Protein AF-F0BJN8-F1 (afdb_monomer)

Secondary structure (DSSP, 8-state):
----HHHHHHHHHHS--SEEEEEEEEETTEEEEEEEEESHHHHHHHHHHHHHHHHHHHHHHHTTS--SSPPPPPTTPPPPBHHHHHHHHHHHHHHTT--HHHHHHHHHHHHHHHHHH-S-BGGG--HHHHHHHHHHHHHPPTTTTT-TTTTT--HHHHHHHHHHTTPPPPPHHHHHHHHHHHHHHHHHHHHTTSSSS-GGGGSPPPSS-TTS-GGGS--PPPHHHHHHHT-HHHHHHH--SHHHHHHHHHHHHH-----

Structure (mmCIF, N/CA/C/O backbone):
data_AF-F0BJN8-F1
#
_entry.id   AF-F0BJN8-F1
#
loop_
_atom_site.group_PDB
_atom_site.id
_atom_site.type_symbol
_atom_site.label_atom_id
_atom_site.label_alt_id
_atom_site.label_comp_id
_atom_site.label_asym_id
_atom_site.label_entity_id
_atom_site.label_seq_id
_atom_site.pdbx_PDB_ins_code
_atom_site.Cartn_x
_atom_site.Cartn_y
_atom_site.Cartn_z
_atom_site.occupancy
_atom_site.B_iso_or_equiv
_atom_site.auth_seq_id
_atom_site.auth_comp_id
_atom_site.auth_asym_id
_atom_site.auth_atom_id
_atom_site.pdbx_PDB_model_num
ATOM 1 N N . MET A 1 1 ? -21.946 8.455 45.597 1.00 26.70 1 MET A N 1
ATOM 2 C CA . MET A 1 1 ? -22.207 7.259 44.768 1.00 26.70 1 MET A CA 1
ATOM 3 C C . MET A 1 1 ? -21.653 7.536 43.381 1.00 26.70 1 MET A C 1
ATOM 5 O O . MET A 1 1 ? -22.325 8.162 42.576 1.00 26.70 1 MET A O 1
ATOM 9 N N . THR A 1 2 ? -20.389 7.201 43.140 1.00 30.16 2 THR A N 1
ATOM 10 C CA . THR A 1 2 ? -19.736 7.398 41.841 1.00 30.16 2 THR A CA 1
ATOM 11 C C . THR A 1 2 ? -20.054 6.191 40.967 1.00 30.16 2 THR A C 1
ATOM 13 O O . THR A 1 2 ? -19.531 5.101 41.184 1.00 30.16 2 THR A O 1
ATOM 16 N N . ALA A 1 3 ? -20.981 6.362 40.024 1.00 32.19 3 ALA A N 1
ATOM 17 C CA . ALA A 1 3 ? -21.217 5.365 38.990 1.00 32.19 3 ALA A CA 1
ATOM 18 C C . ALA A 1 3 ? -19.899 5.116 38.240 1.00 32.19 3 ALA A C 1
ATOM 20 O O . ALA A 1 3 ? -19.174 6.059 37.920 1.00 32.19 3 ALA A O 1
ATOM 21 N N . LEU A 1 4 ? -19.572 3.847 37.992 1.00 46.47 4 LEU A N 1
ATOM 22 C CA . LEU A 1 4 ? -18.425 3.478 37.167 1.00 46.47 4 LEU A CA 1
ATOM 23 C C . LEU A 1 4 ? -18.544 4.209 35.813 1.00 46.47 4 LEU A C 1
ATOM 25 O O . LEU A 1 4 ? -19.608 4.130 35.195 1.00 46.47 4 LEU A O 1
ATOM 29 N N . PRO A 1 5 ? -17.494 4.902 35.327 1.00 59.56 5 PRO A N 1
ATOM 30 C CA . PRO A 1 5 ? -17.569 5.721 34.111 1.00 59.56 5 PRO A CA 1
ATOM 31 C C . PRO A 1 5 ? -17.988 4.925 32.864 1.00 59.56 5 PRO A C 1
ATOM 33 O O . PRO A 1 5 ? -18.502 5.503 31.911 1.00 59.56 5 PRO A O 1
ATOM 36 N N . SER A 1 6 ? -17.837 3.594 32.883 1.00 65.38 6 SER A N 1
ATOM 37 C CA . SER A 1 6 ? -18.318 2.699 31.829 1.00 65.38 6 SER A CA 1
ATOM 38 C C . SER A 1 6 ? -19.846 2.600 31.749 1.00 65.38 6 SER 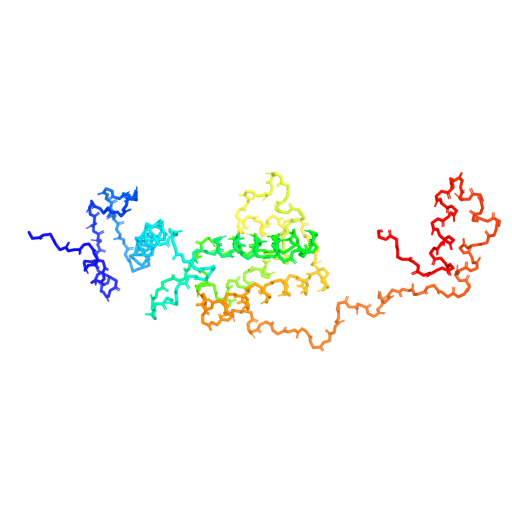A C 1
ATOM 40 O O . SER A 1 6 ? -20.372 2.502 30.645 1.00 65.38 6 SER A O 1
ATOM 42 N N . ALA A 1 7 ? -20.567 2.653 32.874 1.00 72.62 7 ALA A N 1
ATOM 43 C CA . ALA A 1 7 ? -22.027 2.544 32.892 1.00 72.62 7 ALA A CA 1
ATOM 44 C C . ALA A 1 7 ? -22.678 3.802 32.299 1.00 72.62 7 ALA A C 1
ATOM 46 O O . ALA A 1 7 ? -23.441 3.707 31.345 1.00 72.62 7 ALA A O 1
ATOM 47 N N . ALA A 1 8 ? -22.261 4.983 32.766 1.00 76.62 8 ALA A N 1
ATOM 48 C CA . ALA A 1 8 ? -22.764 6.261 32.260 1.00 76.62 8 ALA A CA 1
ATOM 49 C C . ALA A 1 8 ? -22.472 6.466 30.760 1.00 76.62 8 ALA A C 1
ATOM 51 O O . ALA A 1 8 ? -23.287 7.035 30.034 1.00 76.62 8 ALA A O 1
ATOM 52 N N . LEU A 1 9 ? -21.320 5.982 30.282 1.00 81.50 9 LEU A N 1
ATOM 53 C CA . LEU A 1 9 ? -20.965 6.033 28.865 1.00 81.50 9 LEU A CA 1
ATOM 54 C C . LEU A 1 9 ? -21.813 5.066 28.023 1.00 81.50 9 LEU A C 1
ATOM 56 O O . LEU A 1 9 ? -22.300 5.461 26.966 1.00 81.50 9 LEU A O 1
ATOM 60 N N . ASN A 1 10 ? -22.035 3.834 28.493 1.00 82.19 10 ASN A N 1
ATOM 61 C CA . ASN A 1 10 ? -22.887 2.855 27.810 1.00 82.19 10 ASN A CA 1
ATOM 62 C C . ASN A 1 10 ? -24.345 3.327 27.719 1.00 82.19 10 ASN A C 1
ATOM 64 O O . ASN A 1 10 ? -24.954 3.227 26.652 1.00 82.19 10 ASN A O 1
ATOM 68 N N . ASP A 1 11 ? -24.874 3.897 28.802 1.00 83.12 11 ASP A N 1
ATOM 69 C CA . ASP A 1 11 ? -26.237 4.432 28.853 1.00 83.12 11 ASP A CA 1
ATOM 70 C C . ASP A 1 11 ? -26.413 5.590 27.859 1.00 83.12 11 ASP A C 1
ATOM 72 O O . ASP A 1 11 ? -27.394 5.640 27.113 1.00 83.12 11 ASP A O 1
ATOM 76 N N . TYR A 1 12 ? -25.417 6.477 27.761 1.00 86.56 12 TYR A N 1
ATOM 77 C CA . TYR A 1 12 ? -25.426 7.575 26.794 1.00 86.56 12 TYR A CA 1
ATOM 78 C C . TYR A 1 12 ? -25.277 7.097 25.340 1.00 86.56 12 TYR A C 1
ATOM 80 O O . TYR A 1 12 ? -25.847 7.694 24.429 1.00 86.56 12 TYR A O 1
ATOM 88 N N . ILE A 1 13 ? -24.546 6.008 25.085 1.00 82.62 13 ILE A N 1
ATOM 89 C CA . ILE A 1 13 ? -24.456 5.407 23.743 1.00 82.62 13 ILE A CA 1
ATOM 90 C C . ILE A 1 13 ? -25.792 4.781 23.326 1.00 82.62 13 ILE A C 1
ATOM 92 O O . ILE A 1 13 ? -26.158 4.857 22.146 1.00 82.62 13 ILE A O 1
ATOM 96 N N . ALA A 1 14 ? -26.509 4.168 24.272 1.00 84.06 14 ALA A N 1
ATOM 97 C CA . ALA A 1 14 ? -27.822 3.576 24.041 1.00 84.06 14 ALA A CA 1
ATOM 98 C C . ALA A 1 14 ? -28.903 4.645 23.815 1.00 84.06 14 ALA A C 1
ATOM 100 O O . ALA A 1 14 ? -29.758 4.470 22.948 1.00 84.06 14 ALA A O 1
ATOM 101 N N . SER A 1 15 ? -28.846 5.756 24.555 1.00 84.69 15 SER A N 1
ATOM 102 C CA . SER A 1 15 ? -29.801 6.869 24.466 1.00 84.69 15 SER A CA 1
ATOM 103 C C . SER A 1 15 ? -29.079 8.229 24.483 1.00 84.69 15 SER A C 1
ATOM 105 O O . SER A 1 15 ? -29.005 8.877 25.529 1.00 84.69 15 SER A O 1
ATOM 107 N N . PRO A 1 16 ? -28.539 8.691 23.338 1.00 82.69 16 PRO A N 1
ATOM 108 C CA . PRO A 1 16 ? -27.713 9.896 23.267 1.00 82.69 16 PRO A CA 1
ATOM 109 C C . PRO A 1 16 ? -28.574 11.159 23.366 1.00 82.69 16 PRO A C 1
ATOM 111 O O . PRO A 1 16 ? -29.046 11.691 22.360 1.00 82.69 16 PRO A O 1
ATOM 114 N N . PHE A 1 17 ? -28.764 11.661 24.583 1.00 79.56 17 PHE A N 1
ATOM 115 C CA . PHE A 1 17 ? -29.510 12.890 24.839 1.00 79.56 17 PHE A CA 1
ATOM 116 C C . PHE A 1 17 ? -28.692 13.880 25.674 1.00 79.56 17 PHE A C 1
ATOM 118 O O . PHE A 1 17 ? -28.159 13.536 26.726 1.00 79.56 17 PHE A O 1
ATOM 125 N N . GLY A 1 18 ? -28.601 15.131 25.213 1.00 85.38 18 GLY A N 1
ATOM 126 C CA . GLY A 1 18 ? -27.859 16.191 25.903 1.00 85.38 18 GLY A CA 1
ATOM 127 C C . GLY A 1 18 ? -26.334 16.069 25.784 1.00 85.38 18 GLY A C 1
ATOM 128 O O . GLY A 1 18 ? -25.817 15.475 24.838 1.00 85.38 18 GLY A O 1
ATOM 129 N N . LEU A 1 19 ? -25.609 16.678 26.725 1.00 87.06 19 LEU A N 1
ATOM 130 C CA . LEU A 1 19 ? -24.147 16.602 26.839 1.00 87.06 19 LEU A CA 1
ATOM 131 C C . LEU A 1 19 ? -23.775 15.612 27.945 1.00 87.06 19 LEU A C 1
ATOM 133 O O . LEU A 1 19 ? -24.247 15.767 29.071 1.00 87.06 19 LEU A O 1
ATOM 137 N N . LEU A 1 20 ? -22.900 14.647 27.654 1.00 86.38 20 LEU A N 1
ATOM 138 C CA . LEU A 1 20 ? -22.308 13.790 28.684 1.00 86.38 20 LEU A CA 1
ATOM 139 C C . LEU A 1 20 ? -21.000 14.411 29.168 1.00 86.38 20 LEU A C 1
ATOM 141 O O . LEU A 1 20 ? -20.137 14.744 28.356 1.00 86.38 20 LEU A O 1
ATOM 145 N N . GLN A 1 21 ? -20.843 14.545 30.482 1.00 87.94 21 GLN A N 1
ATOM 146 C CA . GLN A 1 21 ? -19.593 14.977 31.102 1.00 87.94 21 GLN A CA 1
ATOM 147 C C . GLN A 1 21 ? -19.050 13.842 31.965 1.00 87.94 21 GLN A C 1
ATOM 149 O O . GLN A 1 21 ? -19.748 13.339 32.842 1.00 87.94 21 GLN A O 1
ATOM 154 N N . LEU A 1 22 ? -17.815 13.432 31.693 1.00 85.38 22 LEU A N 1
ATOM 155 C CA . LEU A 1 22 ? -17.086 12.444 32.480 1.00 85.38 22 LEU A CA 1
ATOM 156 C C . LEU A 1 22 ? -15.823 13.097 33.032 1.00 85.38 22 LEU A C 1
ATOM 158 O O . LEU A 1 22 ? -15.132 13.814 32.311 1.00 85.38 22 LEU A O 1
ATOM 162 N N . GLU A 1 23 ? -15.511 12.834 34.295 1.00 84.94 23 GLU A N 1
ATOM 163 C CA . GLU A 1 23 ? -14.347 13.398 34.978 1.00 84.94 23 GLU A CA 1
ATOM 164 C C . GLU A 1 23 ? -13.494 12.289 35.591 1.00 84.94 23 GLU A C 1
ATOM 166 O O . GLU A 1 23 ? -14.007 11.243 35.998 1.00 84.94 23 GLU A O 1
ATOM 171 N N . GLY A 1 24 ? -12.181 12.516 35.643 1.00 79.06 24 GLY A N 1
ATOM 172 C CA . GLY A 1 24 ? -11.239 11.654 36.356 1.00 79.06 24 GLY A CA 1
ATOM 173 C C . GLY A 1 24 ? -11.142 10.220 35.822 1.00 79.06 24 GLY A C 1
ATOM 174 O O . GLY A 1 24 ? -11.066 9.275 36.612 1.00 79.06 24 GLY A O 1
ATOM 175 N N . ILE A 1 25 ? -11.108 10.023 34.502 1.00 80.56 25 ILE A N 1
ATOM 176 C CA . ILE A 1 25 ? -10.925 8.692 33.902 1.00 80.56 25 ILE A CA 1
ATOM 177 C C . ILE A 1 25 ? -9.439 8.322 33.939 1.00 80.56 25 ILE A C 1
ATOM 179 O O . ILE A 1 25 ? -8.597 9.009 33.359 1.00 80.56 25 ILE A O 1
ATOM 183 N N . HIS A 1 26 ? -9.123 7.205 34.595 1.00 77.81 26 HIS A N 1
ATOM 184 C CA . HIS A 1 26 ? -7.756 6.726 34.790 1.00 77.81 26 HIS A CA 1
ATOM 185 C C . HIS A 1 26 ? -7.607 5.286 34.293 1.00 77.81 26 HIS A C 1
ATOM 187 O O . HIS A 1 26 ? -8.254 4.378 34.812 1.00 77.81 26 HIS A O 1
ATOM 193 N N . VAL A 1 27 ? -6.722 5.067 33.319 1.00 71.00 27 VAL A N 1
ATOM 194 C CA . VAL A 1 27 ? -6.389 3.740 32.786 1.00 71.00 27 VAL A CA 1
ATOM 195 C C . VAL A 1 27 ? -4.873 3.609 32.650 1.00 71.00 27 VAL A C 1
ATOM 197 O O . VAL A 1 27 ? -4.270 4.078 31.688 1.00 71.00 27 VAL A O 1
ATOM 200 N N . GLY A 1 28 ? -4.222 2.980 33.630 1.00 71.00 28 GLY A N 1
ATOM 201 C CA . GLY A 1 28 ? -2.762 2.860 33.639 1.00 71.00 28 GLY A CA 1
ATOM 202 C C . GLY A 1 28 ? -2.076 4.234 33.611 1.00 71.00 28 GLY A C 1
ATOM 203 O O . GLY A 1 28 ? -2.173 4.997 34.570 1.00 71.00 28 GLY A O 1
ATOM 204 N N . ARG A 1 29 ? -1.373 4.547 32.510 1.00 69.88 29 ARG A N 1
ATOM 205 C CA . ARG A 1 29 ? -0.744 5.866 32.267 1.00 69.88 29 ARG A CA 1
ATOM 206 C C . ARG A 1 29 ? -1.651 6.855 31.530 1.00 69.88 29 ARG A C 1
ATOM 208 O O . ARG A 1 29 ? -1.312 8.031 31.448 1.00 69.88 29 ARG A O 1
ATOM 215 N N . PHE A 1 30 ? -2.765 6.387 30.980 1.00 74.25 30 PHE A N 1
ATOM 216 C CA . PHE A 1 30 ? -3.736 7.218 30.289 1.00 74.25 30 PHE A CA 1
ATOM 217 C C . PHE A 1 30 ? -4.637 7.913 31.315 1.00 74.25 30 PHE A C 1
ATOM 219 O O . PHE A 1 30 ? -5.219 7.260 32.187 1.00 74.25 30 PHE A O 1
ATOM 226 N N . ARG A 1 31 ? -4.720 9.242 31.228 1.00 81.00 31 ARG A N 1
ATOM 227 C CA . ARG A 1 31 ? -5.512 10.092 32.121 1.00 81.00 31 ARG A CA 1
ATOM 228 C C . ARG A 1 31 ? -6.349 11.056 31.298 1.00 81.00 31 ARG A C 1
ATOM 230 O O . ARG A 1 31 ? -5.819 11.729 30.419 1.00 81.00 31 ARG A O 1
ATOM 237 N N . ILE A 1 32 ? -7.637 11.118 31.609 1.00 82.75 32 ILE A N 1
ATOM 238 C CA . ILE A 1 32 ? -8.540 12.154 31.119 1.00 82.75 32 ILE A CA 1
ATOM 239 C C . ILE A 1 32 ? -9.131 12.842 32.341 1.00 82.75 32 ILE A C 1
ATOM 241 O O . ILE A 1 32 ? -9.934 12.251 33.067 1.00 82.75 32 ILE A O 1
ATOM 245 N N . ASP A 1 33 ? -8.752 14.101 32.540 1.00 83.69 33 ASP A N 1
ATOM 246 C CA . ASP A 1 33 ? -9.261 14.903 33.651 1.00 83.69 33 ASP A CA 1
ATOM 247 C C . ASP A 1 33 ? -10.741 15.241 33.442 1.00 83.69 33 ASP A C 1
ATOM 249 O O . ASP A 1 33 ? -11.545 15.102 34.363 1.00 83.69 33 ASP A O 1
ATOM 253 N N . ARG A 1 34 ? -11.119 15.605 32.208 1.00 87.25 34 ARG A N 1
ATOM 254 C CA . ARG A 1 34 ? -12.501 15.905 31.820 1.00 87.25 34 ARG A CA 1
ATOM 255 C C . ARG A 1 34 ? -12.762 15.587 30.346 1.00 87.25 34 ARG A C 1
ATOM 257 O O . ARG A 1 34 ? -12.018 16.030 29.476 1.00 87.25 34 ARG A O 1
ATOM 264 N N . ALA A 1 35 ? -13.851 14.876 30.062 1.00 84.44 35 ALA A N 1
ATOM 265 C CA . ALA A 1 35 ? -14.384 14.644 28.722 1.00 84.44 35 ALA A CA 1
ATOM 266 C C . ALA A 1 35 ? -15.811 15.190 28.622 1.00 84.44 35 ALA A C 1
ATOM 268 O O . ALA A 1 35 ? -16.670 14.842 29.430 1.00 84.44 35 ALA A O 1
ATOM 269 N N . ILE A 1 36 ? -16.064 16.026 27.614 1.00 88.81 36 ILE A N 1
ATOM 270 C CA . ILE A 1 36 ? -17.398 16.538 27.282 1.00 88.81 36 ILE A CA 1
ATOM 271 C C . ILE A 1 36 ? -17.772 15.954 25.925 1.00 88.81 36 ILE A C 1
ATOM 273 O O . ILE A 1 36 ? -17.102 16.205 24.925 1.00 88.81 36 ILE A O 1
ATOM 277 N N . ILE A 1 37 ? -18.837 15.166 25.896 1.00 87.19 37 ILE A N 1
ATOM 278 C CA . ILE A 1 37 ? -19.259 14.409 24.726 1.00 87.19 37 ILE A CA 1
ATOM 279 C C . ILE A 1 37 ? -20.611 14.922 24.263 1.00 87.19 37 ILE A C 1
ATOM 281 O O . ILE A 1 37 ? -21.541 15.094 25.056 1.00 87.19 37 ILE A O 1
ATOM 285 N N . ARG A 1 38 ? -20.723 15.122 22.951 1.00 88.19 38 ARG A N 1
ATOM 286 C CA . ARG A 1 38 ? -21.978 15.450 22.290 1.00 88.19 38 ARG A CA 1
ATOM 287 C C . ARG A 1 38 ? -22.264 14.431 21.199 1.00 88.19 38 ARG A C 1
ATOM 289 O O . ARG A 1 38 ? -21.544 14.360 20.209 1.00 88.19 38 ARG A O 1
ATOM 296 N N . GLY A 1 39 ? -23.355 13.698 21.365 1.00 84.44 39 GLY A N 1
ATOM 297 C CA . GLY A 1 39 ? -23.829 12.743 20.376 1.00 84.44 39 GLY A CA 1
ATOM 298 C C . GLY A 1 39 ? -23.143 11.380 20.455 1.00 84.44 39 GLY A C 1
ATOM 299 O O . GLY A 1 39 ? -22.111 11.186 21.099 1.00 84.44 39 GLY A O 1
ATOM 300 N N . ARG A 1 40 ? -23.771 10.415 19.785 1.00 79.50 40 ARG A N 1
ATOM 301 C CA . ARG A 1 40 ? -23.431 8.992 19.867 1.00 79.50 40 ARG A CA 1
ATOM 302 C C . ARG A 1 40 ? -22.047 8.667 19.315 1.00 79.50 40 ARG A C 1
ATOM 304 O O . ARG A 1 40 ? -21.325 7.884 19.916 1.00 79.50 40 ARG A O 1
ATOM 311 N N . GLU A 1 41 ? -21.670 9.273 18.193 1.00 77.12 41 GLU A N 1
ATOM 312 C CA . GLU A 1 41 ? -20.382 9.007 17.539 1.00 77.12 41 GLU A CA 1
ATOM 313 C C . GLU A 1 41 ? -19.202 9.417 18.423 1.00 77.12 41 GLU A C 1
ATOM 315 O O . GLU A 1 41 ? -18.261 8.647 18.598 1.00 77.12 41 GLU A O 1
ATOM 320 N N . ALA A 1 42 ? -19.287 10.587 19.062 1.00 81.00 42 ALA A N 1
ATOM 321 C CA . ALA A 1 42 ? -18.267 11.046 19.998 1.00 81.00 42 ALA A CA 1
ATOM 322 C C . ALA A 1 42 ? -18.183 10.146 21.246 1.00 81.00 42 ALA A C 1
ATOM 324 O O . ALA A 1 42 ? -17.091 9.916 21.765 1.00 81.00 42 ALA A O 1
ATOM 325 N N . ALA A 1 43 ? -19.316 9.602 21.704 1.00 82.69 43 ALA A N 1
ATOM 326 C CA . ALA A 1 43 ? -19.356 8.673 22.833 1.00 82.69 43 ALA A CA 1
ATOM 327 C C . ALA A 1 43 ? -18.703 7.327 22.496 1.00 82.69 43 ALA A C 1
ATOM 329 O O . ALA A 1 43 ? -17.906 6.821 23.284 1.00 82.69 43 ALA A O 1
ATOM 330 N N . ILE A 1 44 ? -18.978 6.794 21.301 1.00 76.06 44 ILE A N 1
ATOM 331 C CA . ILE A 1 44 ? -18.335 5.581 20.781 1.00 76.06 44 ILE A CA 1
ATOM 332 C C . ILE A 1 44 ? -16.826 5.804 20.638 1.00 76.06 44 ILE A C 1
ATOM 334 O O . ILE A 1 44 ? -16.047 4.984 21.113 1.00 76.06 44 ILE A O 1
ATOM 338 N N . ASN A 1 45 ? -16.395 6.937 20.078 1.00 78.44 45 ASN A N 1
ATOM 339 C CA . ASN A 1 45 ? -14.970 7.244 19.932 1.00 78.44 45 ASN A CA 1
ATOM 340 C C . ASN A 1 45 ? -14.256 7.339 21.294 1.00 78.44 45 ASN A C 1
ATOM 342 O O . ASN A 1 45 ? -13.149 6.826 21.443 1.00 78.44 45 ASN A O 1
ATOM 346 N N . LEU A 1 46 ? -14.878 7.949 22.313 1.00 82.31 46 LEU A N 1
ATOM 347 C CA . LEU A 1 46 ? -14.292 7.969 23.658 1.00 82.31 46 LEU A CA 1
ATOM 348 C C . LEU A 1 46 ? -14.213 6.559 24.257 1.00 82.31 46 LEU A C 1
ATOM 350 O O . LEU A 1 46 ? -13.202 6.210 24.869 1.00 82.31 46 LEU A O 1
ATOM 354 N N . GLN A 1 47 ? -15.255 5.746 24.075 1.00 82.06 47 GLN A N 1
ATOM 355 C CA . GLN A 1 47 ? -15.262 4.358 24.527 1.00 82.06 47 GLN A CA 1
ATOM 356 C C . GLN A 1 47 ? -14.129 3.557 23.873 1.00 82.06 47 GLN A C 1
ATOM 358 O O . GLN A 1 47 ? -13.412 2.841 24.569 1.00 82.06 47 GLN A O 1
ATOM 363 N N . GLU A 1 48 ? -13.920 3.726 22.567 1.00 73.94 48 GLU A N 1
ATOM 364 C CA . GLU A 1 48 ? -12.813 3.116 21.826 1.00 73.94 48 GLU A CA 1
ATOM 365 C C . GLU A 1 48 ? -11.449 3.557 22.382 1.00 73.94 48 GLU A C 1
ATOM 367 O O . GLU A 1 48 ? -10.591 2.708 22.619 1.00 73.94 48 GLU A O 1
ATOM 372 N N . CYS A 1 49 ? -11.257 4.848 22.675 1.00 77.00 49 CYS A N 1
ATOM 373 C CA . CYS A 1 49 ? -10.025 5.356 23.292 1.00 77.00 49 CYS A CA 1
ATOM 374 C C . CYS A 1 49 ? -9.752 4.723 24.667 1.00 77.00 49 CYS A C 1
ATOM 376 O O . CYS A 1 49 ? -8.620 4.333 24.960 1.00 77.00 49 CYS A O 1
ATOM 378 N N . ILE A 1 50 ? -10.783 4.593 25.509 1.00 78.31 50 ILE A N 1
ATOM 379 C CA . ILE A 1 50 ? -10.666 3.982 26.842 1.00 78.31 50 ILE A CA 1
ATOM 380 C C . ILE A 1 50 ? -10.348 2.486 26.723 1.00 78.31 50 ILE A C 1
ATOM 382 O O . ILE A 1 50 ? -9.467 1.990 27.426 1.00 78.31 50 ILE A O 1
ATOM 386 N N . LEU A 1 51 ? -11.021 1.771 25.818 1.00 71.75 51 LEU A N 1
ATOM 387 C CA . LEU A 1 51 ? -10.766 0.353 25.563 1.00 71.75 51 LEU A CA 1
ATOM 388 C C . LEU A 1 51 ? -9.358 0.124 25.009 1.00 71.75 51 LEU A C 1
ATOM 390 O O . LEU A 1 51 ? -8.666 -0.767 25.490 1.00 71.75 51 LEU A O 1
ATOM 394 N N . ALA A 1 52 ? -8.889 0.960 24.081 1.00 71.81 52 ALA A N 1
ATOM 395 C CA . ALA A 1 52 ? -7.526 0.893 23.558 1.00 71.81 52 ALA A CA 1
ATOM 396 C C . ALA A 1 52 ? -6.472 1.111 24.659 1.00 71.81 52 ALA A C 1
ATOM 398 O O . ALA A 1 52 ? -5.478 0.383 24.718 1.00 71.81 52 ALA A O 1
ATOM 399 N N . ALA A 1 53 ? -6.708 2.062 25.569 1.00 72.00 53 ALA A N 1
ATOM 400 C CA . ALA A 1 53 ? -5.836 2.297 26.719 1.00 72.00 53 ALA A CA 1
ATOM 401 C C . ALA A 1 53 ? -5.820 1.104 27.697 1.00 72.00 53 ALA A C 1
ATOM 403 O O . ALA A 1 53 ? -4.762 0.754 28.237 1.00 72.00 53 ALA A O 1
ATOM 404 N N . LEU A 1 54 ? -6.973 0.459 27.916 1.00 67.81 54 LEU A N 1
ATOM 405 C CA . LEU A 1 54 ? -7.089 -0.744 28.752 1.00 67.81 54 LEU A CA 1
ATOM 406 C C . LEU A 1 54 ? -6.321 -1.910 28.125 1.00 67.81 54 LEU A C 1
ATOM 408 O O . LEU A 1 54 ? -5.542 -2.573 28.810 1.00 67.81 54 LEU A O 1
ATOM 412 N N . ASP A 1 55 ? -6.471 -2.095 26.817 1.00 64.50 55 ASP A N 1
ATOM 413 C CA . ASP A 1 55 ? -5.778 -3.099 26.013 1.00 64.50 55 ASP A CA 1
ATOM 414 C C . ASP A 1 55 ? -4.255 -2.929 26.061 1.00 64.50 55 ASP A C 1
ATOM 416 O O . ASP A 1 55 ? -3.513 -3.896 26.247 1.00 64.50 55 ASP A O 1
ATOM 420 N N . GLU A 1 56 ? -3.757 -1.700 25.909 1.00 65.50 56 GLU A N 1
ATOM 421 C CA . GLU A 1 56 ? -2.321 -1.419 25.970 1.00 65.50 56 GLU A CA 1
ATOM 422 C C . GLU A 1 56 ? -1.753 -1.681 27.374 1.00 65.50 56 GLU A C 1
ATOM 424 O O . GLU A 1 56 ? -0.662 -2.245 27.525 1.00 65.50 56 GLU A O 1
ATOM 429 N N . THR A 1 57 ? -2.511 -1.317 28.410 1.00 62.97 57 THR A N 1
ATOM 430 C CA . THR A 1 57 ? -2.127 -1.543 29.809 1.00 62.97 57 THR A CA 1
ATOM 431 C C . THR A 1 57 ? -2.138 -3.039 30.150 1.00 62.97 57 THR A C 1
ATOM 433 O O . THR A 1 57 ? -1.198 -3.533 30.776 1.00 62.97 57 THR A O 1
ATOM 436 N N . GLY A 1 58 ? -3.140 -3.787 29.675 1.00 57.12 58 GLY A N 1
ATOM 437 C CA . GLY A 1 58 ? -3.254 -5.238 29.844 1.00 57.12 58 GLY A CA 1
ATOM 438 C C . GLY A 1 58 ? -2.178 -6.023 29.087 1.00 57.12 58 GLY A C 1
ATOM 439 O O . GLY A 1 58 ? -1.563 -6.932 29.653 1.00 57.12 58 GLY A O 1
ATOM 440 N N . ARG A 1 59 ? -1.857 -5.635 27.843 1.00 51.12 59 ARG A N 1
ATOM 441 C CA . ARG A 1 59 ? -0.799 -6.276 27.038 1.00 51.12 59 ARG A CA 1
ATOM 442 C C . ARG A 1 59 ? 0.578 -6.187 27.698 1.00 51.12 59 ARG A C 1
ATOM 444 O O . ARG A 1 59 ? 1.309 -7.172 27.666 1.00 51.12 59 ARG A O 1
ATOM 451 N N . LYS A 1 60 ? 0.929 -5.073 28.356 1.00 52.34 60 LYS A N 1
ATOM 452 C CA . LYS A 1 60 ? 2.216 -4.938 29.080 1.00 52.34 60 LYS A CA 1
ATOM 453 C C . LYS A 1 60 ? 2.356 -5.920 30.250 1.00 52.34 60 LYS A C 1
ATOM 455 O O . LYS A 1 60 ? 3.471 -6.336 30.548 1.00 52.34 60 LYS A O 1
ATOM 460 N N . SER A 1 61 ? 1.245 -6.326 30.867 1.00 49.44 61 SER A N 1
ATOM 461 C CA . SER A 1 61 ? 1.223 -7.370 31.902 1.00 49.44 61 SER A CA 1
ATOM 462 C C . SER A 1 61 ? 1.332 -8.783 31.299 1.00 49.44 61 SER A C 1
ATOM 464 O O . SER A 1 61 ? 2.082 -9.619 31.803 1.00 49.44 61 SER A O 1
ATOM 466 N N . GLY A 1 62 ? 0.660 -9.034 30.165 1.00 43.97 62 GLY A N 1
ATOM 467 C CA . GLY A 1 62 ? 0.657 -10.331 29.465 1.00 43.97 62 GLY A CA 1
ATOM 468 C C . GLY A 1 62 ? 1.911 -10.651 28.633 1.00 43.97 62 GLY A C 1
ATOM 469 O O . GLY A 1 62 ? 2.201 -11.818 28.378 1.00 43.97 62 GLY A O 1
ATOM 470 N N . LEU A 1 63 ? 2.704 -9.643 28.255 1.00 47.00 63 LEU A N 1
ATOM 471 C CA . LEU A 1 63 ? 3.955 -9.795 27.492 1.00 47.00 63 LEU A CA 1
ATOM 472 C C . LEU A 1 63 ? 5.071 -10.527 28.256 1.00 47.00 63 LEU A C 1
ATOM 474 O O . LEU A 1 63 ? 6.084 -10.874 27.655 1.00 47.00 63 LEU A O 1
ATOM 478 N N . LYS A 1 64 ? 4.902 -10.793 29.560 1.00 45.16 64 LYS A N 1
ATOM 479 C CA . LYS A 1 64 ? 5.899 -11.535 30.338 1.00 45.16 64 LYS A CA 1
ATOM 480 C C . LYS A 1 64 ? 5.987 -13.016 29.963 1.00 45.16 64 LYS A C 1
ATOM 482 O O . LYS A 1 64 ? 7.039 -13.574 30.221 1.00 45.16 64 LYS A O 1
ATOM 487 N N . ASN A 1 65 ? 4.943 -13.627 29.379 1.00 41.78 65 ASN A N 1
ATOM 488 C CA . ASN A 1 65 ? 4.919 -15.054 29.005 1.00 41.78 65 ASN A CA 1
ATOM 489 C C . ASN A 1 65 ? 3.748 -15.412 28.049 1.00 41.78 65 ASN A C 1
ATOM 491 O O . ASN A 1 65 ? 2.835 -16.129 28.457 1.00 41.78 65 ASN A O 1
ATOM 495 N N . SER A 1 66 ? 3.707 -14.961 26.786 1.00 39.16 66 SER A N 1
ATOM 496 C CA . SER A 1 66 ? 2.719 -15.532 25.843 1.00 39.16 66 SER A CA 1
ATOM 497 C C . SER A 1 66 ? 3.058 -15.351 24.359 1.00 39.16 66 SER A C 1
ATOM 499 O O . SER A 1 66 ? 3.689 -14.376 23.956 1.00 39.16 66 SER A O 1
ATOM 501 N N . THR A 1 67 ? 2.635 -16.342 23.571 1.00 38.22 67 THR A N 1
ATOM 502 C CA . THR A 1 67 ? 2.860 -16.560 22.138 1.00 38.22 67 THR A CA 1
ATOM 503 C C . THR A 1 67 ? 2.511 -15.373 21.239 1.00 38.22 67 THR A C 1
ATOM 505 O O . THR A 1 67 ? 1.661 -14.550 21.549 1.00 38.22 67 THR A O 1
ATOM 508 N N . ARG A 1 68 ? 3.149 -15.348 20.062 1.00 44.09 68 ARG A N 1
ATOM 509 C CA . ARG A 1 68 ? 3.119 -14.303 19.019 1.00 44.09 68 ARG A CA 1
ATOM 510 C C . ARG A 1 68 ? 1.742 -13.938 18.443 1.00 44.09 68 ARG A C 1
ATOM 512 O O . ARG A 1 68 ? 1.663 -13.038 17.615 1.00 44.09 68 ARG A O 1
ATOM 519 N N . TYR A 1 69 ? 0.695 -14.641 18.852 1.00 39.38 69 TYR A N 1
ATOM 520 C CA . TYR A 1 69 ? -0.685 -14.337 18.513 1.00 39.38 69 TYR A CA 1
ATOM 521 C C . TYR A 1 69 ? -1.378 -13.873 19.792 1.00 39.38 69 TYR A C 1
ATOM 523 O O . TYR A 1 69 ? -1.305 -14.594 20.793 1.00 39.38 69 TYR A O 1
ATOM 531 N N . PRO A 1 70 ? -2.023 -12.692 19.801 1.00 45.19 70 PRO A N 1
ATOM 532 C CA . PRO A 1 70 ? -2.863 -12.319 20.927 1.00 45.19 70 PRO A CA 1
ATOM 533 C C . PRO A 1 70 ? -3.893 -13.430 21.161 1.00 45.19 70 PRO A C 1
ATOM 535 O O . PRO A 1 70 ? -4.390 -14.029 20.206 1.00 45.19 70 PRO A O 1
ATOM 538 N N . ALA A 1 71 ? -4.183 -13.725 22.432 1.00 41.69 71 ALA A N 1
ATOM 539 C CA . ALA A 1 71 ? -5.272 -14.626 22.792 1.00 41.69 71 ALA A CA 1
ATOM 540 C C . ALA A 1 71 ? -6.539 -14.223 22.021 1.00 41.69 71 ALA A C 1
ATOM 542 O O . ALA A 1 71 ? -6.799 -13.025 21.871 1.00 41.69 71 ALA A O 1
ATOM 543 N N . GLN A 1 72 ? -7.280 -15.215 21.512 1.00 39.25 72 GLN A N 1
ATOM 544 C CA . GLN A 1 72 ? -8.517 -14.986 20.764 1.00 39.25 72 GLN A CA 1
ATOM 545 C C . GLN A 1 72 ? -9.387 -13.993 21.527 1.00 39.25 72 GLN A C 1
ATOM 547 O O . GLN A 1 72 ? -9.751 -14.225 22.681 1.00 39.25 72 GLN A O 1
ATOM 552 N N . LEU A 1 73 ? -9.651 -12.855 20.892 1.00 44.84 73 LEU A N 1
ATOM 553 C CA . LEU A 1 73 ? -10.401 -11.790 21.528 1.00 44.84 73 LEU A CA 1
ATOM 554 C C . LEU A 1 73 ? -11.850 -12.262 21.725 1.00 44.84 73 LEU A C 1
ATOM 556 O O . LEU A 1 73 ? -12.424 -12.853 20.804 1.00 44.84 73 LEU A O 1
ATOM 560 N N . PRO A 1 74 ? -12.463 -12.018 22.897 1.00 41.16 74 PRO A N 1
ATOM 561 C CA . PRO A 1 74 ? -13.874 -12.311 23.087 1.00 41.16 74 PRO A CA 1
ATOM 562 C C . PRO A 1 74 ? -14.704 -11.539 22.055 1.00 41.16 74 PRO A C 1
ATOM 564 O O . PRO A 1 74 ? -14.362 -10.409 21.682 1.00 41.16 74 PRO A O 1
ATOM 567 N N . MET A 1 75 ? -15.782 -12.171 21.578 1.00 38.62 75 MET A N 1
ATOM 568 C CA . MET A 1 75 ? -16.729 -11.576 20.631 1.00 38.62 75 MET A CA 1
ATOM 569 C C . MET A 1 75 ? -17.138 -10.176 21.106 1.00 38.62 75 MET A C 1
ATOM 571 O O . MET A 1 75 ? -17.734 -10.034 22.170 1.00 38.62 75 MET A O 1
ATOM 575 N N . GLY A 1 76 ? -16.794 -9.153 20.317 1.00 45.28 76 GLY A N 1
ATOM 576 C CA . GLY A 1 76 ? -17.075 -7.747 20.626 1.00 45.28 76 GLY A CA 1
ATOM 577 C C . GLY A 1 76 ? -15.877 -6.907 21.089 1.00 45.28 76 GLY A C 1
ATOM 578 O O . GLY A 1 76 ? -16.064 -5.729 21.380 1.00 45.28 76 GLY A O 1
ATOM 579 N N . THR A 1 77 ? -14.655 -7.449 21.133 1.00 45.59 77 THR A N 1
ATOM 580 C CA . THR A 1 77 ? -13.463 -6.624 21.415 1.00 45.59 77 THR A CA 1
ATOM 581 C C . THR A 1 77 ? -13.069 -5.816 20.172 1.00 45.59 77 THR A C 1
ATOM 583 O O . THR A 1 77 ? -12.942 -6.408 19.095 1.00 45.59 77 THR A O 1
ATOM 586 N N . PRO A 1 78 ? -12.873 -4.487 20.271 1.00 53.34 78 PRO A N 1
ATOM 587 C CA . PRO A 1 78 ? -12.527 -3.664 19.118 1.00 53.34 78 PRO A CA 1
ATOM 588 C C . PRO A 1 78 ? -11.175 -4.090 18.536 1.00 53.34 78 PRO A C 1
ATOM 590 O O . PRO A 1 78 ? -10.186 -4.245 19.250 1.00 53.34 78 PRO A O 1
ATOM 593 N N . SER A 1 79 ? -11.137 -4.278 17.217 1.00 65.56 79 SER A N 1
ATOM 594 C CA . SER A 1 79 ? -9.898 -4.546 16.485 1.00 65.56 79 SER A CA 1
ATOM 595 C C . SER A 1 79 ? -8.909 -3.392 16.679 1.00 65.56 79 SER A C 1
ATOM 597 O O . SER A 1 79 ? -9.321 -2.232 16.816 1.00 65.56 79 SER A O 1
ATOM 599 N N . ARG A 1 80 ? -7.607 -3.695 16.705 1.00 82.50 80 ARG A N 1
ATOM 600 C CA . ARG A 1 80 ? -6.553 -2.705 16.975 1.00 82.50 80 ARG A CA 1
ATOM 601 C C . ARG A 1 80 ? -6.556 -1.594 15.909 1.00 82.50 80 ARG A C 1
ATOM 603 O O . ARG A 1 80 ? -7.090 -1.784 14.810 1.00 82.50 80 ARG A O 1
ATOM 610 N N . PRO A 1 81 ? -5.960 -0.425 16.211 1.00 89.31 81 PRO A N 1
ATOM 611 C CA . PRO A 1 81 ? -5.821 0.645 15.230 1.00 89.31 81 PRO A CA 1
ATOM 612 C C . PRO A 1 81 ? -5.099 0.167 13.968 1.00 89.31 81 PRO A C 1
ATOM 614 O O . PRO A 1 81 ? -4.118 -0.581 14.049 1.00 89.31 81 PRO A O 1
ATOM 617 N N . LEU A 1 82 ? -5.554 0.639 12.809 1.00 90.50 82 LEU A N 1
ATOM 618 C CA . LEU A 1 82 ? -5.052 0.244 11.496 1.00 90.50 82 LEU A CA 1
ATOM 619 C C . LEU A 1 82 ? -3.537 0.436 11.370 1.00 90.50 82 LEU A C 1
ATOM 621 O O . LEU A 1 82 ? -2.857 -0.445 10.850 1.00 90.50 82 LEU A O 1
ATOM 625 N N . ALA A 1 83 ? -2.990 1.542 11.884 1.00 93.00 83 ALA A N 1
ATOM 626 C CA . ALA A 1 83 ? -1.551 1.797 11.837 1.00 93.00 83 ALA A CA 1
ATOM 627 C C . ALA A 1 83 ? -0.741 0.695 12.533 1.00 93.00 83 ALA A C 1
ATOM 629 O O . ALA A 1 83 ? 0.327 0.318 12.052 1.00 93.00 83 ALA A O 1
ATOM 630 N N . LYS A 1 84 ? -1.262 0.146 13.637 1.00 91.06 84 LYS A N 1
ATOM 631 C CA . LYS A 1 84 ? -0.568 -0.895 14.392 1.00 91.06 84 LYS A CA 1
ATOM 632 C C . LYS A 1 84 ? -0.636 -2.251 13.689 1.00 91.06 84 LYS A C 1
ATOM 634 O O . LYS A 1 84 ? 0.359 -2.966 13.659 1.00 91.06 84 LYS A O 1
ATOM 639 N N . GLU A 1 85 ? -1.774 -2.577 13.080 1.00 93.50 85 GLU A N 1
ATOM 640 C CA . GLU A 1 85 ? -1.908 -3.778 12.244 1.00 93.50 85 GLU A CA 1
ATOM 641 C C . GLU A 1 85 ? -1.001 -3.718 11.002 1.00 93.50 85 GLU A C 1
ATOM 643 O O . GLU A 1 85 ? -0.400 -4.719 10.610 1.00 93.50 85 GLU A O 1
ATOM 648 N N . ILE A 1 86 ? -0.842 -2.532 10.401 1.00 96.31 86 ILE A N 1
ATOM 649 C CA . ILE A 1 86 ? 0.104 -2.300 9.299 1.00 96.31 86 ILE A CA 1
ATOM 650 C C . ILE A 1 86 ? 1.546 -2.545 9.755 1.00 96.31 86 ILE A C 1
ATOM 652 O O . ILE A 1 86 ? 2.294 -3.228 9.056 1.00 96.31 86 ILE A O 1
ATOM 656 N N . GLU A 1 87 ? 1.944 -1.995 10.902 1.00 95.44 87 GLU A N 1
ATOM 657 C CA . GLU A 1 87 ? 3.292 -2.172 11.450 1.00 95.44 87 GLU A CA 1
ATOM 658 C C . GLU A 1 87 ? 3.617 -3.655 11.666 1.00 95.44 87 GLU A C 1
ATOM 660 O O . GLU A 1 87 ? 4.605 -4.150 11.118 1.00 95.44 87 GLU A O 1
ATOM 665 N N . ASP A 1 88 ? 2.746 -4.378 12.373 1.00 92.19 88 ASP A N 1
ATOM 666 C CA . ASP A 1 88 ? 2.947 -5.793 12.688 1.00 92.19 88 ASP A CA 1
ATOM 667 C C . ASP A 1 88 ? 2.973 -6.654 11.404 1.00 92.19 88 ASP A C 1
ATOM 669 O O . ASP A 1 88 ? 3.788 -7.574 11.280 1.00 92.19 88 ASP A O 1
ATOM 673 N N . HIS A 1 89 ? 2.153 -6.323 10.397 1.00 95.25 89 HIS A N 1
ATOM 674 C CA . HIS A 1 89 ? 2.193 -6.987 9.091 1.00 95.25 89 HIS A CA 1
ATOM 675 C C . HIS A 1 89 ? 3.534 -6.782 8.373 1.00 95.25 89 HIS A C 1
ATOM 677 O O . HIS A 1 89 ? 4.108 -7.730 7.831 1.00 95.25 89 HIS A O 1
ATOM 683 N N . LEU A 1 90 ? 4.063 -5.556 8.371 1.00 96.62 90 LEU A N 1
ATOM 684 C CA . LEU A 1 90 ? 5.355 -5.257 7.750 1.00 96.62 90 LEU A CA 1
ATOM 685 C C . LEU A 1 90 ? 6.510 -5.933 8.499 1.00 96.62 90 LEU A C 1
ATOM 687 O O . LEU A 1 90 ? 7.445 -6.425 7.862 1.00 96.62 90 LEU A O 1
ATOM 691 N N . GLU A 1 91 ? 6.453 -6.008 9.828 1.00 94.75 91 GLU A N 1
ATOM 692 C CA . GLU A 1 91 ? 7.409 -6.778 10.627 1.00 94.75 91 GLU A CA 1
ATOM 693 C C . GLU A 1 91 ? 7.350 -8.278 10.316 1.00 94.75 91 GLU A C 1
ATOM 695 O O . GLU A 1 91 ? 8.399 -8.910 10.167 1.00 94.75 91 GLU A O 1
ATOM 700 N N . ASP A 1 92 ? 6.156 -8.852 10.144 1.00 93.19 92 ASP A N 1
ATOM 701 C CA . ASP A 1 92 ? 5.985 -10.245 9.718 1.00 93.19 92 ASP A CA 1
ATOM 702 C C . ASP A 1 92 ? 6.609 -10.497 8.339 1.00 93.19 92 ASP A C 1
ATOM 704 O O . ASP A 1 92 ? 7.355 -11.464 8.162 1.00 93.19 92 ASP A O 1
ATOM 708 N N . MET A 1 93 ? 6.385 -9.595 7.378 1.00 95.75 93 MET A N 1
ATOM 709 C CA . MET A 1 93 ? 6.998 -9.677 6.049 1.00 95.75 93 MET A CA 1
ATOM 710 C C . MET A 1 93 ? 8.531 -9.633 6.111 1.00 95.75 93 MET A C 1
ATOM 712 O O . MET A 1 93 ? 9.192 -10.441 5.454 1.00 95.75 93 MET A O 1
ATOM 716 N N . ARG A 1 94 ? 9.100 -8.723 6.916 1.00 95.31 94 ARG A N 1
ATOM 717 C CA . ARG A 1 94 ? 10.556 -8.616 7.130 1.00 95.31 94 ARG A CA 1
ATOM 718 C C . ARG A 1 94 ? 11.106 -9.873 7.797 1.00 95.31 94 ARG A C 1
ATOM 720 O O . ARG A 1 94 ? 12.121 -10.407 7.359 1.00 95.31 94 ARG A O 1
ATOM 727 N N . ARG A 1 95 ? 10.408 -10.399 8.805 1.00 94.19 95 ARG A N 1
ATOM 728 C CA . ARG A 1 95 ? 10.776 -11.644 9.491 1.00 94.19 95 ARG A CA 1
ATOM 729 C C . ARG A 1 95 ? 10.791 -12.842 8.548 1.00 94.19 95 ARG A C 1
ATOM 731 O O . ARG A 1 95 ? 11.657 -13.702 8.666 1.00 94.19 95 ARG A O 1
ATOM 738 N N . ARG A 1 96 ? 9.834 -12.906 7.623 1.00 93.00 96 ARG A N 1
ATOM 739 C CA . ARG A 1 96 ? 9.753 -13.938 6.579 1.00 93.00 96 ARG A CA 1
ATOM 740 C C . ARG A 1 96 ? 10.793 -13.761 5.472 1.00 93.00 96 ARG A C 1
ATOM 742 O O . ARG A 1 96 ? 10.771 -14.539 4.525 1.00 93.00 96 ARG A O 1
ATOM 749 N N . GLN A 1 97 ? 11.671 -12.762 5.588 1.00 91.81 97 GLN A N 1
ATOM 750 C CA . GLN A 1 97 ? 12.738 -12.466 4.634 1.00 91.81 97 GLN A CA 1
ATOM 751 C C . GLN A 1 97 ? 12.207 -12.272 3.209 1.00 91.81 97 GLN A C 1
ATOM 753 O O . GLN A 1 97 ? 12.839 -12.668 2.232 1.00 91.81 97 GLN A O 1
ATOM 758 N N . LEU A 1 98 ? 11.020 -11.666 3.084 1.00 92.12 98 LEU A N 1
ATOM 759 C CA . LEU A 1 98 ? 10.530 -11.244 1.779 1.00 92.12 98 LEU A CA 1
ATOM 760 C C . LEU A 1 98 ? 11.451 -10.168 1.205 1.00 92.12 98 LEU A C 1
ATOM 762 O O . LEU A 1 98 ? 12.058 -9.391 1.943 1.00 92.12 98 LEU A O 1
ATOM 766 N N . ASP A 1 99 ? 11.511 -10.111 -0.124 1.00 93.06 99 ASP A N 1
ATOM 767 C CA . ASP A 1 99 ? 12.326 -9.137 -0.842 1.00 93.06 99 ASP A CA 1
ATOM 768 C C . ASP A 1 99 ? 12.088 -7.698 -0.311 1.00 93.06 99 ASP A C 1
ATOM 770 O O . ASP A 1 99 ? 10.932 -7.255 -0.223 1.00 93.06 99 ASP A O 1
ATOM 774 N N . PRO A 1 100 ? 13.148 -6.937 0.030 1.00 93.69 100 PRO A N 1
ATOM 775 C CA . PRO A 1 100 ? 13.008 -5.608 0.627 1.00 93.69 100 PRO A CA 1
ATOM 776 C C . PRO A 1 100 ? 12.221 -4.615 -0.233 1.00 93.69 100 PRO A C 1
ATOM 778 O O . PRO A 1 100 ? 11.472 -3.793 0.306 1.00 93.69 100 PRO A O 1
ATOM 781 N N . LYS A 1 101 ? 12.327 -4.695 -1.570 1.00 92.94 101 LYS A N 1
ATOM 782 C CA . LYS A 1 101 ? 11.548 -3.830 -2.473 1.00 92.94 101 LYS A CA 1
ATOM 783 C C . LYS A 1 101 ? 10.063 -4.166 -2.378 1.00 92.94 101 LYS A C 1
ATOM 785 O O . LYS A 1 101 ? 9.226 -3.261 -2.420 1.00 92.94 101 LYS A O 1
ATOM 790 N N . THR A 1 102 ? 9.720 -5.439 -2.205 1.00 93.44 102 THR A N 1
ATOM 791 C CA . THR A 1 102 ? 8.338 -5.892 -1.990 1.00 93.44 102 THR A CA 1
ATOM 792 C C . THR A 1 102 ? 7.771 -5.361 -0.675 1.00 93.44 102 THR A C 1
ATOM 794 O O . THR A 1 102 ? 6.658 -4.825 -0.670 1.00 93.44 102 THR A O 1
ATOM 797 N N . VAL A 1 103 ? 8.543 -5.418 0.416 1.00 96.38 103 VAL A N 1
ATOM 798 C CA . VAL A 1 103 ? 8.148 -4.838 1.714 1.00 96.38 103 VAL A CA 1
ATOM 799 C C . VAL A 1 103 ? 7.915 -3.332 1.583 1.00 96.38 103 VAL A C 1
ATOM 801 O O . VAL A 1 103 ? 6.842 -2.850 1.935 1.00 96.38 103 VAL A O 1
ATOM 804 N N . GLN A 1 104 ? 8.860 -2.595 0.989 1.00 95.00 104 GLN A N 1
ATOM 805 C CA . GLN A 1 104 ? 8.743 -1.144 0.794 1.00 95.00 104 GLN A CA 1
ATOM 806 C C . GLN A 1 104 ? 7.524 -0.767 -0.065 1.00 95.00 104 GLN A C 1
ATOM 808 O O . GLN A 1 104 ? 6.846 0.229 0.182 1.00 95.00 104 GLN A O 1
ATOM 813 N N . SER A 1 105 ? 7.222 -1.570 -1.082 1.00 94.12 105 SER A N 1
ATOM 814 C CA . SER A 1 105 ? 6.070 -1.346 -1.962 1.00 94.12 105 SER A CA 1
ATOM 815 C C . SER A 1 105 ? 4.737 -1.601 -1.266 1.00 94.12 105 SER A C 1
ATOM 817 O O . SER A 1 105 ? 3.761 -0.881 -1.499 1.00 94.12 105 SER A O 1
ATOM 819 N N . THR A 1 106 ? 4.710 -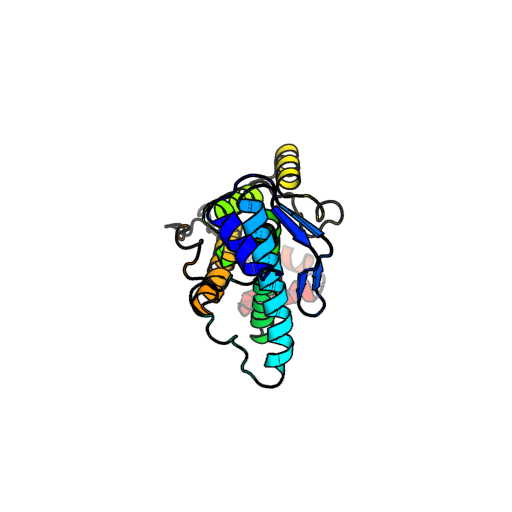2.610 -0.398 1.00 96.75 106 THR A N 1
ATOM 820 C CA . THR A 1 106 ? 3.555 -2.913 0.449 1.00 96.75 106 THR A CA 1
ATOM 821 C C . THR A 1 106 ? 3.344 -1.781 1.449 1.00 96.75 106 THR A C 1
ATOM 823 O O . THR A 1 106 ? 2.252 -1.226 1.513 1.00 96.75 106 THR A O 1
ATOM 826 N N . GLU A 1 107 ? 4.407 -1.342 2.130 1.00 97.06 107 GLU A N 1
ATOM 827 C CA . GLU A 1 107 ? 4.378 -0.217 3.070 1.00 97.06 107 GLU A CA 1
ATOM 828 C C . GLU A 1 107 ? 3.825 1.060 2.429 1.00 97.06 107 GLU A C 1
ATOM 830 O O . GLU A 1 107 ? 2.943 1.697 3.000 1.00 97.06 107 GLU A O 1
ATOM 835 N N . ARG A 1 108 ? 4.275 1.415 1.218 1.00 95.31 108 ARG A N 1
ATOM 836 C CA . ARG A 1 108 ? 3.740 2.576 0.483 1.00 95.31 108 ARG A CA 1
ATOM 837 C C . ARG A 1 108 ? 2.230 2.471 0.266 1.00 95.31 108 ARG A C 1
ATOM 839 O O . ARG A 1 108 ? 1.514 3.437 0.489 1.00 95.31 108 ARG A O 1
ATOM 846 N N . THR A 1 109 ? 1.739 1.298 -0.126 1.00 96.88 109 THR A N 1
ATOM 847 C CA . THR A 1 109 ? 0.299 1.079 -0.345 1.00 96.88 109 THR A CA 1
ATOM 848 C C . THR A 1 109 ? -0.492 1.210 0.955 1.00 96.88 109 THR A C 1
ATOM 850 O O . THR A 1 109 ? -1.537 1.853 0.983 1.00 96.88 109 THR A O 1
ATOM 853 N N . LEU A 1 110 ? 0.023 0.643 2.046 1.00 97.69 110 LEU A N 1
ATOM 854 C CA . LEU A 1 110 ? -0.634 0.688 3.350 1.00 97.69 110 LEU A CA 1
ATOM 855 C C . LEU A 1 110 ? -0.601 2.090 3.979 1.00 97.69 110 LEU A C 1
ATOM 857 O O . LEU A 1 110 ? -1.554 2.476 4.647 1.00 97.69 110 LEU A O 1
ATOM 861 N N . LYS A 1 111 ? 0.428 2.900 3.704 1.00 96.44 111 LYS A N 1
ATOM 862 C CA . LYS A 1 111 ? 0.446 4.325 4.076 1.00 96.44 111 LYS A CA 1
ATOM 863 C C . LYS A 1 111 ? -0.620 5.135 3.337 1.00 96.44 111 LYS A C 1
ATOM 865 O O . LYS A 1 111 ? -1.257 5.973 3.961 1.00 96.44 111 LYS A O 1
ATOM 870 N N . LEU A 1 112 ? -0.867 4.861 2.051 1.00 96.69 112 LEU A N 1
ATOM 871 C CA . LEU A 1 112 ? -1.974 5.493 1.314 1.00 96.69 112 LEU A CA 1
ATOM 872 C C . LEU A 1 112 ? -3.340 5.087 1.883 1.00 96.69 112 LEU A C 1
ATOM 874 O O . LEU A 1 112 ? -4.232 5.926 2.002 1.00 96.69 112 LEU A O 1
ATOM 878 N N . LEU A 1 113 ? -3.496 3.819 2.278 1.00 97.12 113 LEU A N 1
ATOM 879 C CA . LEU A 1 113 ? -4.692 3.355 2.985 1.00 97.12 113 LEU A CA 1
ATOM 880 C C . LEU A 1 113 ? -4.878 4.119 4.305 1.00 97.12 113 LEU A C 1
ATOM 882 O O . LEU A 1 113 ? -5.976 4.605 4.567 1.00 97.12 113 LEU A O 1
ATOM 886 N N . LEU A 1 114 ? -3.815 4.267 5.103 1.00 95.56 114 LEU A N 1
ATOM 887 C CA . LEU A 1 114 ? -3.853 5.002 6.369 1.00 95.56 114 LEU A CA 1
ATOM 888 C C . LEU A 1 114 ? -4.178 6.489 6.168 1.00 95.56 114 LEU A C 1
ATOM 890 O O . LEU A 1 114 ? -4.982 7.031 6.917 1.00 95.56 114 LEU A O 1
ATOM 894 N N . LEU A 1 115 ? -3.610 7.131 5.142 1.00 93.50 115 LEU A N 1
ATOM 895 C CA . LEU A 1 115 ? -3.936 8.511 4.767 1.00 93.50 115 LEU A CA 1
ATOM 896 C C . LEU A 1 115 ? -5.418 8.661 4.395 1.00 93.50 115 LEU A C 1
ATOM 898 O O . LEU A 1 115 ? -6.048 9.652 4.742 1.00 93.50 115 LEU A O 1
ATOM 902 N N . THR A 1 116 ? -5.974 7.664 3.706 1.00 93.19 116 THR A N 1
ATOM 903 C CA . THR A 1 116 ? -7.367 7.683 3.248 1.00 93.19 116 THR A CA 1
ATOM 904 C C . THR A 1 116 ? -8.363 7.464 4.384 1.00 93.19 116 THR A C 1
ATOM 906 O O . THR A 1 116 ? -9.380 8.142 4.455 1.00 93.19 116 THR A O 1
ATOM 909 N N . CYS A 1 117 ? -8.106 6.482 5.249 1.00 87.06 117 CYS A N 1
ATOM 910 C CA . CYS A 1 117 ? -9.066 6.064 6.275 1.00 87.06 117 CYS A CA 1
ATOM 911 C C . CYS A 1 117 ? -8.853 6.778 7.613 1.00 87.06 117 CYS A C 1
ATOM 913 O O . CYS A 1 117 ? -9.708 6.712 8.493 1.00 87.06 117 CYS A O 1
ATOM 915 N N . GLY A 1 118 ? -7.681 7.383 7.805 1.00 87.62 118 GLY A N 1
ATOM 916 C CA . GLY A 1 118 ? -7.171 7.714 9.126 1.00 87.62 118 GLY A CA 1
ATOM 917 C C . GLY A 1 118 ? -6.800 6.465 9.931 1.00 87.62 118 GLY A C 1
ATOM 918 O O . GLY A 1 118 ? -6.931 5.319 9.491 1.00 87.62 118 GLY A O 1
ATOM 919 N N . ASN A 1 119 ? -6.335 6.685 11.159 1.00 90.69 119 ASN A N 1
ATOM 920 C CA . ASN A 1 119 ? -5.949 5.610 12.074 1.00 90.69 119 ASN A CA 1
ATOM 921 C C . ASN A 1 119 ? -7.153 5.035 12.847 1.00 90.69 119 ASN A C 1
ATOM 923 O O . ASN A 1 119 ? -7.153 4.985 14.076 1.00 90.69 119 ASN A O 1
ATOM 927 N N . ILE A 1 120 ? -8.194 4.636 12.118 1.00 84.31 120 ILE A N 1
ATOM 928 C CA . ILE A 1 120 ? -9.381 3.975 12.673 1.00 84.31 120 ILE A CA 1
ATOM 929 C C . ILE A 1 120 ? -9.084 2.514 13.044 1.00 84.31 120 ILE A C 1
ATOM 931 O O . ILE A 1 120 ? -8.046 1.963 12.678 1.00 84.31 120 ILE A O 1
ATOM 935 N N . SER A 1 121 ? -10.004 1.856 13.752 1.00 85.50 121 SER A N 1
ATOM 936 C CA . SER A 1 121 ? -9.931 0.405 13.982 1.00 85.50 121 SER A CA 1
ATOM 937 C C . SER A 1 121 ? -9.893 -0.364 12.655 1.00 85.50 121 SER A C 1
ATOM 939 O O . SER A 1 121 ? -10.692 -0.091 11.756 1.00 85.50 121 SER A O 1
ATOM 941 N N . ALA A 1 122 ? -9.015 -1.366 12.533 1.00 86.06 122 ALA A N 1
ATOM 942 C CA . ALA A 1 122 ? -8.887 -2.149 11.301 1.00 86.06 122 ALA A CA 1
ATOM 943 C C . ALA A 1 122 ? -10.188 -2.883 10.912 1.00 86.06 122 ALA A C 1
ATOM 945 O O . ALA A 1 122 ? -10.461 -3.057 9.726 1.00 86.06 122 ALA A O 1
ATOM 946 N N . ALA A 1 123 ? -11.031 -3.246 11.887 1.00 83.75 123 ALA A N 1
ATOM 947 C CA . ALA A 1 123 ? -12.347 -3.847 11.640 1.00 83.75 123 ALA A CA 1
ATOM 948 C C . ALA A 1 123 ? -13.395 -2.863 11.097 1.00 83.75 123 ALA A C 1
ATOM 950 O O . ALA A 1 123 ? -14.411 -3.304 10.563 1.00 83.75 123 ALA A O 1
ATOM 951 N N . ARG A 1 124 ? -13.170 -1.548 11.228 1.00 79.88 124 ARG A N 1
ATOM 952 C CA . ARG A 1 124 ? -14.061 -0.502 10.700 1.00 79.88 124 ARG A CA 1
ATOM 953 C C . ARG A 1 124 ? -13.740 -0.122 9.256 1.00 79.88 124 ARG A C 1
ATOM 955 O O . ARG A 1 124 ? -14.514 0.611 8.648 1.00 79.88 124 ARG A O 1
ATOM 962 N N . VAL A 1 125 ? -12.627 -0.611 8.703 1.00 86.69 125 VAL A N 1
ATOM 963 C CA . VAL A 1 125 ? -12.321 -0.399 7.288 1.00 86.69 125 VAL A CA 1
ATOM 964 C C . VAL A 1 125 ? -13.316 -1.191 6.450 1.00 86.69 125 VAL A C 1
ATOM 966 O O . VAL A 1 125 ? -13.340 -2.421 6.473 1.00 86.69 125 VAL A O 1
ATOM 969 N N . ASP A 1 126 ? -14.133 -0.468 5.697 1.00 82.62 126 ASP A N 1
ATOM 970 C CA . ASP A 1 126 ? -15.205 -1.027 4.885 1.00 82.62 126 ASP A CA 1
ATOM 971 C C . ASP A 1 126 ? -14.997 -0.758 3.386 1.00 82.62 126 ASP A C 1
ATOM 973 O O . ASP A 1 126 ? -13.966 -0.258 2.932 1.00 82.62 126 ASP A O 1
ATOM 977 N N . TYR A 1 127 ? -16.008 -1.103 2.594 1.00 83.38 127 TYR A N 1
ATOM 978 C CA . TYR A 1 127 ? -16.011 -0.900 1.151 1.00 83.38 127 TYR A CA 1
ATOM 979 C C . TYR A 1 127 ? -15.845 0.572 0.72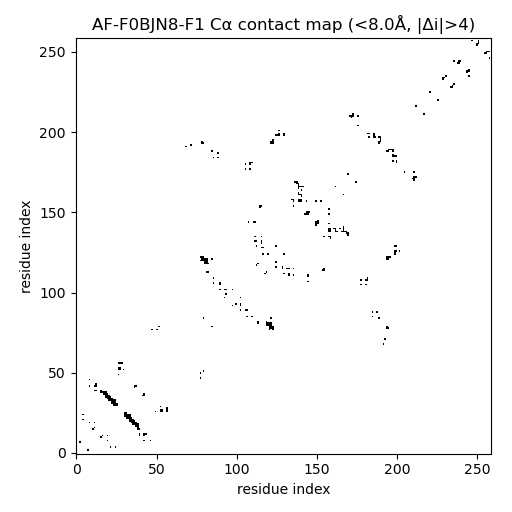4 1.00 83.38 127 TYR A C 1
ATOM 981 O O . TYR A 1 127 ? -15.168 0.835 -0.273 1.00 83.38 127 TYR A O 1
ATOM 989 N N . TYR A 1 128 ? -16.430 1.529 1.452 1.00 83.88 128 TYR A N 1
ATOM 990 C CA . TYR A 1 128 ? -16.377 2.951 1.097 1.00 83.88 128 TYR A CA 1
ATOM 991 C C . TYR A 1 128 ? -14.970 3.514 1.254 1.00 83.88 128 TYR A C 1
ATOM 993 O O . TYR A 1 128 ? -14.506 4.264 0.396 1.00 83.88 128 TYR A O 1
ATOM 1001 N N . HIS A 1 129 ? -14.257 3.081 2.290 1.00 90.06 129 HIS A N 1
ATOM 1002 C CA . HIS A 1 129 ? -12.855 3.430 2.488 1.00 90.06 129 HIS A CA 1
ATOM 1003 C C . HIS A 1 129 ? -11.970 2.918 1.346 1.00 90.06 129 HIS A C 1
ATOM 1005 O O . HIS A 1 129 ? -11.108 3.640 0.846 1.00 90.06 129 HIS A O 1
ATOM 1011 N N . ILE A 1 130 ? -12.212 1.691 0.873 1.00 92.56 130 ILE A N 1
ATOM 1012 C CA . ILE A 1 130 ? -11.470 1.146 -0.270 1.00 92.56 130 ILE A CA 1
ATOM 1013 C C . ILE A 1 130 ? -11.803 1.912 -1.561 1.00 92.56 130 ILE A C 1
ATOM 1015 O O . ILE A 1 130 ? -10.899 2.206 -2.338 1.00 92.56 130 ILE A O 1
ATOM 1019 N N . GLN A 1 131 ? -13.063 2.304 -1.784 1.00 90.12 131 GLN A N 1
ATOM 1020 C CA . GLN A 1 131 ? -13.431 3.184 -2.905 1.00 90.12 131 GLN A CA 1
ATOM 1021 C C . GLN A 1 131 ? -12.741 4.553 -2.827 1.00 90.12 131 GLN A C 1
ATOM 1023 O O . GLN A 1 131 ? -12.225 5.050 -3.831 1.00 90.12 131 GLN A O 1
ATOM 1028 N N . ALA A 1 132 ? -12.670 5.147 -1.635 1.00 91.56 132 ALA A N 1
ATOM 1029 C CA . ALA A 1 132 ? -11.933 6.386 -1.412 1.00 91.56 132 ALA A CA 1
ATOM 1030 C C . ALA A 1 132 ? -10.436 6.212 -1.715 1.00 91.56 132 ALA A C 1
ATOM 1032 O O . ALA A 1 132 ? -9.839 7.081 -2.348 1.00 91.56 132 ALA A O 1
ATOM 1033 N N . LEU A 1 133 ? -9.844 5.065 -1.368 1.00 9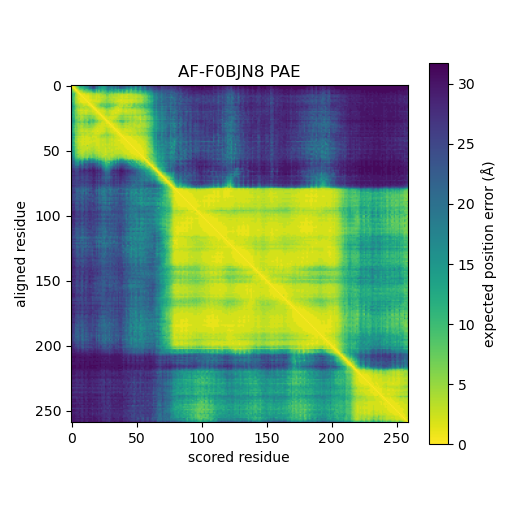5.31 133 LEU A N 1
ATOM 1034 C CA . LEU A 1 133 ? -8.441 4.776 -1.669 1.00 95.31 133 LEU A CA 1
ATOM 1035 C C . LEU A 1 133 ? -8.208 4.668 -3.178 1.00 95.31 133 LEU A C 1
ATOM 1037 O O . LEU A 1 133 ? -7.216 5.190 -3.678 1.00 95.31 133 LEU A O 1
ATOM 1041 N N . TRP A 1 134 ? -9.122 4.045 -3.926 1.00 93.81 134 TRP A N 1
ATOM 1042 C CA . TRP A 1 134 ? -9.038 4.021 -5.390 1.00 93.81 134 TRP A CA 1
ATOM 1043 C C . TRP A 1 134 ? -9.136 5.421 -5.997 1.00 93.81 134 TRP A C 1
ATOM 1045 O O . TRP A 1 134 ? -8.393 5.742 -6.925 1.00 93.81 134 TRP A O 1
ATOM 1055 N N . LYS A 1 135 ? -9.990 6.286 -5.437 1.00 94.25 135 LYS A N 1
ATOM 1056 C CA . LYS A 1 135 ? -10.067 7.699 -5.829 1.00 94.25 135 LYS A CA 1
ATOM 1057 C C . LYS A 1 135 ? -8.752 8.431 -5.553 1.00 94.25 135 LYS A C 1
ATOM 1059 O O . LYS A 1 135 ? -8.304 9.179 -6.419 1.00 94.25 135 LYS A O 1
ATOM 1064 N N . LEU A 1 136 ? -8.131 8.200 -4.393 1.00 95.19 136 LEU A N 1
ATOM 1065 C CA . LEU A 1 136 ? -6.812 8.747 -4.082 1.00 95.19 136 LEU A CA 1
ATOM 1066 C C . LEU A 1 136 ? -5.775 8.237 -5.078 1.00 95.19 136 LEU A C 1
ATOM 1068 O O . LEU A 1 136 ? -5.085 9.046 -5.672 1.00 95.19 136 LEU A O 1
ATOM 1072 N N . LEU A 1 137 ? -5.695 6.927 -5.322 1.00 94.06 137 LEU A N 1
ATOM 1073 C CA . LEU A 1 137 ? -4.737 6.349 -6.266 1.00 94.06 137 LEU A CA 1
ATOM 1074 C C . LEU A 1 137 ? -4.873 6.956 -7.667 1.00 94.06 137 LEU A C 1
ATOM 1076 O O . LEU A 1 137 ? -3.858 7.285 -8.266 1.00 94.06 137 LEU A O 1
ATOM 1080 N N . ARG A 1 138 ? -6.097 7.186 -8.161 1.00 93.69 138 ARG A N 1
ATOM 1081 C CA . ARG A 1 138 ? -6.334 7.794 -9.483 1.00 93.69 138 ARG A CA 1
ATOM 1082 C C . ARG A 1 138 ? -5.745 9.199 -9.628 1.00 93.69 138 ARG A C 1
ATOM 1084 O O . ARG A 1 138 ? -5.346 9.556 -10.738 1.00 93.69 138 ARG A O 1
ATOM 1091 N N . TRP A 1 139 ? -5.755 9.976 -8.546 1.00 94.19 139 TRP A N 1
ATOM 1092 C CA . TRP A 1 139 ? -5.386 11.393 -8.531 1.00 94.19 139 TRP A CA 1
ATOM 1093 C C . TRP A 1 139 ? -4.157 11.687 -7.669 1.00 94.19 139 TRP A C 1
ATOM 1095 O O . TRP A 1 139 ? -3.838 12.845 -7.468 1.00 94.19 139 TRP A O 1
ATOM 1105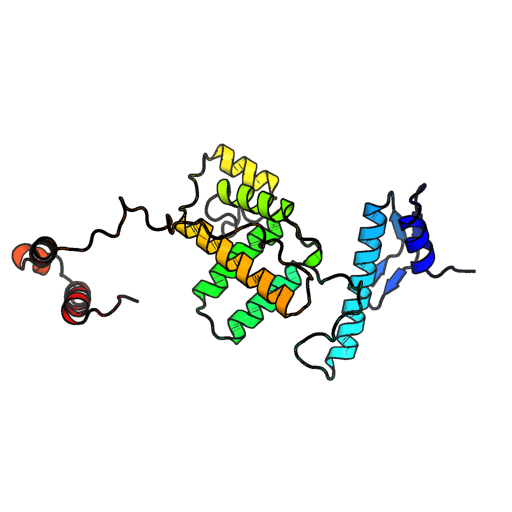 N N . ALA A 1 140 ? -3.464 10.688 -7.127 1.00 90.94 140 ALA A N 1
ATOM 1106 C CA . ALA A 1 140 ? -2.353 10.932 -6.219 1.00 90.94 140 ALA A CA 1
ATOM 1107 C C . ALA A 1 140 ? -1.192 11.600 -6.977 1.00 90.94 140 ALA A C 1
ATOM 1109 O O . ALA A 1 140 ? -0.717 11.036 -7.971 1.00 90.94 140 ALA A O 1
ATOM 1110 N N . PRO A 1 141 ? -0.677 12.748 -6.500 1.00 89.88 141 PRO A N 1
ATOM 1111 C CA . PRO A 1 141 ? 0.536 13.341 -7.039 1.00 89.88 141 PRO A CA 1
ATOM 1112 C C . PRO A 1 141 ? 1.693 12.339 -7.025 1.00 89.88 141 PRO A C 1
ATOM 1114 O O . PRO A 1 141 ? 1.811 11.484 -6.135 1.00 89.88 141 PRO A O 1
ATOM 1117 N N . ARG A 1 142 ? 2.592 12.444 -8.009 1.00 86.25 142 ARG A N 1
ATOM 1118 C CA . ARG A 1 142 ? 3.791 11.598 -8.034 1.00 86.25 142 ARG A CA 1
ATOM 1119 C C . ARG A 1 142 ? 4.597 11.830 -6.760 1.00 86.25 142 ARG A C 1
ATOM 1121 O O . ARG A 1 142 ? 4.799 12.960 -6.344 1.00 86.25 142 ARG A O 1
ATOM 1128 N N . ASN A 1 143 ? 5.087 10.744 -6.168 1.00 86.81 143 ASN A N 1
ATOM 1129 C CA . ASN A 1 143 ? 5.885 10.776 -4.941 1.00 86.81 143 ASN A CA 1
ATOM 1130 C C . ASN A 1 143 ? 5.174 11.381 -3.715 1.00 86.81 143 ASN A C 1
ATOM 1132 O O . ASN A 1 143 ? 5.870 11.774 -2.784 1.00 86.81 143 ASN A O 1
ATOM 1136 N N . LEU A 1 144 ? 3.833 11.367 -3.658 1.00 90.25 144 LEU A N 1
ATOM 1137 C CA . LEU A 1 144 ? 3.036 11.881 -2.529 1.00 90.25 144 LEU A CA 1
ATOM 1138 C C . LEU A 1 144 ? 3.607 11.512 -1.145 1.00 90.25 144 LEU A C 1
ATOM 1140 O O . LEU A 1 144 ? 3.699 12.352 -0.268 1.00 90.25 144 LEU A O 1
ATOM 1144 N N . LEU A 1 145 ? 4.043 10.262 -0.955 1.00 89.06 145 LEU A N 1
ATOM 1145 C CA . LEU A 1 145 ? 4.566 9.779 0.332 1.00 89.06 145 LEU A CA 1
ATOM 1146 C C . LEU A 1 145 ? 6.069 10.011 0.561 1.00 89.06 145 LEU A C 1
ATOM 1148 O O . LEU A 1 145 ? 6.593 9.624 1.603 1.00 89.06 145 LEU A O 1
ATOM 1152 N N . SER A 1 146 ? 6.801 10.493 -0.439 1.00 88.50 146 SER A N 1
ATOM 1153 C CA . SER A 1 146 ? 8.267 10.619 -0.401 1.00 88.50 146 SER A CA 1
ATOM 1154 C C . SER A 1 146 ? 8.739 12.065 -0.506 1.00 88.50 146 SER A C 1
ATOM 1156 O O . SER A 1 146 ? 9.799 12.378 0.027 1.00 88.50 146 SER A O 1
ATOM 1158 N N . ASP A 1 147 ? 7.971 12.932 -1.163 1.00 89.50 147 ASP A N 1
ATOM 1159 C CA . ASP A 1 147 ? 8.279 14.353 -1.276 1.00 89.50 147 ASP A CA 1
ATOM 1160 C C . ASP A 1 147 ? 7.970 15.078 0.052 1.00 89.50 147 ASP A C 1
ATOM 1162 O O . ASP A 1 147 ? 6.831 15.011 0.527 1.00 89.50 147 ASP A O 1
ATOM 1166 N N . PRO A 1 148 ? 8.948 15.773 0.669 1.00 89.12 148 PRO A N 1
ATOM 1167 C CA . PRO A 1 148 ? 8.738 16.536 1.896 1.00 89.12 148 PRO A CA 1
ATOM 1168 C C . PRO A 1 148 ? 7.623 17.582 1.823 1.00 89.12 148 PRO A C 1
ATOM 1170 O O . PRO A 1 148 ? 7.045 17.877 2.863 1.00 89.12 148 PRO A O 1
ATOM 1173 N N . LEU A 1 149 ? 7.330 18.128 0.640 1.00 88.00 149 LEU A N 1
ATOM 1174 C CA . LEU A 1 149 ? 6.279 19.131 0.447 1.00 88.00 149 LEU A CA 1
ATOM 1175 C C . LEU A 1 149 ? 4.883 18.508 0.325 1.00 88.00 149 LEU A C 1
ATOM 1177 O O . LEU A 1 149 ? 3.890 19.184 0.569 1.00 88.00 149 LEU A O 1
ATOM 1181 N N . LEU A 1 150 ? 4.805 17.230 -0.063 1.00 88.38 150 LEU A N 1
ATOM 1182 C CA . LEU A 1 150 ? 3.540 16.546 -0.352 1.00 88.38 150 LEU A CA 1
ATOM 1183 C C . LEU A 1 150 ? 3.117 15.575 0.755 1.00 88.38 150 LEU A C 1
ATOM 1185 O O . LEU A 1 150 ? 1.933 15.284 0.896 1.00 88.38 150 LEU A O 1
ATOM 1189 N N . LYS A 1 151 ? 4.067 15.064 1.543 1.00 87.69 151 LYS A N 1
ATOM 1190 C CA . LYS A 1 151 ? 3.824 14.009 2.543 1.00 87.69 151 LYS A CA 1
ATOM 1191 C C . LYS A 1 151 ? 2.851 14.401 3.661 1.00 87.69 151 LYS A C 1
ATOM 1193 O O . LYS A 1 151 ? 2.278 13.508 4.277 1.00 87.69 151 LYS A O 1
ATOM 1198 N N . ASP A 1 152 ? 2.711 15.699 3.929 1.00 89.19 152 ASP A N 1
ATOM 1199 C CA . ASP A 1 152 ? 1.884 16.238 5.014 1.00 89.19 152 ASP A CA 1
ATOM 1200 C C . ASP A 1 152 ? 0.486 16.656 4.519 1.00 89.19 152 ASP A C 1
ATOM 1202 O O . ASP A 1 152 ? -0.339 17.103 5.313 1.00 89.19 152 ASP A O 1
ATOM 1206 N N . LEU A 1 153 ? 0.202 16.485 3.219 1.00 90.62 153 LEU A N 1
ATOM 1207 C CA . LEU A 1 153 ? -1.117 16.745 2.651 1.00 90.62 153 LEU A CA 1
ATOM 1208 C C . LEU A 1 153 ? -2.142 15.753 3.199 1.00 90.62 153 LEU A C 1
ATOM 1210 O O . LEU A 1 153 ? -1.907 14.542 3.257 1.00 90.62 153 LEU A O 1
ATOM 1214 N N . SER A 1 154 ? -3.319 16.267 3.531 1.00 91.81 154 SER A N 1
ATOM 1215 C CA . SER A 1 154 ? -4.492 15.450 3.813 1.00 91.81 154 SER A CA 1
ATOM 1216 C C . SER A 1 154 ? -5.012 14.753 2.550 1.00 91.81 154 SER A C 1
ATOM 1218 O O . SER A 1 154 ? -4.627 15.056 1.418 1.00 91.81 154 SER A O 1
ATOM 1220 N N . PHE A 1 155 ? -5.933 13.808 2.740 1.00 90.62 155 PHE A N 1
ATOM 1221 C CA . PHE A 1 155 ? -6.591 13.096 1.645 1.00 90.62 155 PHE A CA 1
ATOM 1222 C C . PHE A 1 155 ? -7.232 14.040 0.608 1.00 90.62 155 PHE A C 1
ATOM 1224 O O . PHE A 1 155 ? -7.030 13.858 -0.595 1.00 90.62 155 PHE A O 1
ATOM 1231 N N . ASP A 1 156 ? -7.982 15.050 1.059 1.00 91.62 156 ASP A N 1
ATOM 1232 C CA . ASP A 1 156 ? -8.694 15.962 0.159 1.00 91.62 156 ASP A CA 1
ATOM 1233 C C . ASP A 1 156 ? -7.737 16.916 -0.565 1.00 91.62 156 ASP A C 1
ATOM 1235 O O . ASP A 1 156 ? -7.890 17.141 -1.768 1.00 91.62 156 ASP A O 1
ATOM 1239 N N . GLU A 1 157 ? -6.707 17.411 0.128 1.00 94.06 157 GLU A N 1
ATOM 1240 C CA . GLU A 1 157 ? -5.668 18.261 -0.465 1.00 94.06 157 GLU A CA 1
ATOM 1241 C C . GLU A 1 157 ? -4.857 17.504 -1.521 1.00 94.06 157 GLU A C 1
ATOM 1243 O O . GLU A 1 157 ? -4.619 18.030 -2.608 1.00 94.06 157 GLU A O 1
ATOM 1248 N N . ALA A 1 158 ? -4.496 16.244 -1.254 1.00 94.44 158 ALA A N 1
ATOM 1249 C CA . ALA A 1 158 ? -3.781 15.405 -2.212 1.00 94.44 158 ALA A CA 1
ATOM 1250 C C . ALA A 1 158 ? -4.594 15.195 -3.502 1.00 94.44 158 ALA A C 1
ATOM 1252 O O . ALA A 1 158 ? -4.046 15.284 -4.602 1.00 94.44 158 ALA A O 1
ATOM 1253 N N . ILE A 1 159 ? -5.906 14.956 -3.384 1.00 94.50 159 ILE A N 1
ATOM 1254 C CA . ILE A 1 159 ? -6.795 14.811 -4.546 1.00 94.50 159 ILE A CA 1
ATOM 1255 C C . ILE A 1 159 ? -6.961 16.137 -5.291 1.00 94.50 159 ILE A C 1
ATOM 1257 O O . ILE A 1 159 ? -6.971 16.135 -6.522 1.00 94.50 159 ILE A O 1
ATOM 1261 N N . ALA A 1 160 ? -7.132 17.252 -4.578 1.00 95.38 160 ALA A N 1
ATOM 1262 C CA . ALA A 1 160 ? -7.278 18.567 -5.196 1.00 95.38 160 ALA A CA 1
ATOM 1263 C C . ALA A 1 160 ? -6.031 18.932 -6.011 1.00 95.38 160 ALA A C 1
ATOM 1265 O O . ALA A 1 160 ? -6.150 19.253 -7.194 1.00 95.38 160 ALA A O 1
ATOM 1266 N N . LEU A 1 161 ? -4.847 18.763 -5.419 1.00 94.38 161 LEU A N 1
ATOM 1267 C CA . LEU A 1 161 ? -3.570 19.039 -6.070 1.00 94.38 161 LEU A CA 1
ATOM 1268 C C . LEU A 1 161 ? -3.349 18.157 -7.303 1.00 94.38 161 LEU A C 1
ATOM 1270 O O . LEU A 1 161 ? -2.945 18.642 -8.355 1.00 94.38 161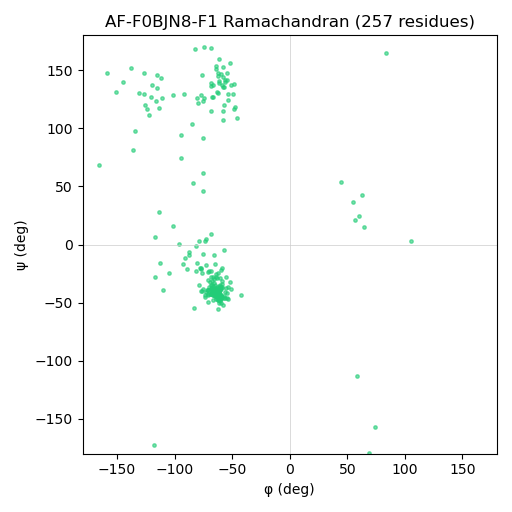 LEU A O 1
ATOM 1274 N N . GLY A 1 162 ? -3.625 16.857 -7.211 1.00 93.00 162 GLY A N 1
ATOM 1275 C CA . GLY A 1 162 ? -3.427 15.971 -8.355 1.00 93.00 162 GLY A CA 1
ATOM 1276 C C . GLY A 1 162 ? -4.436 16.169 -9.488 1.00 93.00 162 GLY A C 1
ATOM 1277 O O . GLY A 1 162 ? -4.124 15.878 -10.642 1.00 93.00 162 GLY A O 1
ATOM 1278 N N . LYS A 1 163 ? -5.626 16.706 -9.191 1.00 94.25 163 LYS A N 1
ATOM 1279 C CA . LYS A 1 163 ? -6.555 17.188 -10.223 1.00 94.25 163 LYS A CA 1
ATOM 1280 C C . LYS A 1 163 ? -6.052 18.462 -10.890 1.00 94.25 163 LYS A C 1
ATOM 1282 O O . LYS A 1 163 ? -6.146 18.568 -12.105 1.00 94.25 163 LYS A O 1
ATOM 1287 N N . GLU A 1 164 ? -5.520 19.405 -10.115 1.00 94.50 164 GLU A N 1
ATOM 1288 C CA . GLU A 1 164 ? -4.925 20.641 -10.639 1.00 94.50 164 GLU A CA 1
ATOM 1289 C C . GLU A 1 164 ? -3.729 20.347 -11.559 1.00 94.50 164 GLU A C 1
ATOM 1291 O O . GLU A 1 164 ? -3.573 20.972 -12.602 1.00 94.50 164 GLU A O 1
ATOM 1296 N N . GLN A 1 165 ? -2.928 19.339 -11.210 1.00 91.94 165 GLN A N 1
ATOM 1297 C CA . GLN A 1 165 ? -1.775 18.887 -11.992 1.00 91.94 165 GLN A CA 1
ATOM 1298 C C . GLN A 1 165 ? -2.126 17.958 -13.168 1.00 91.94 165 GLN A C 1
ATOM 1300 O O . GLN A 1 165 ? -1.213 17.515 -13.864 1.00 91.94 165 GLN A O 1
ATOM 1305 N N . ASP A 1 166 ? -3.407 17.623 -13.361 1.00 91.69 166 ASP A N 1
ATOM 1306 C CA . ASP A 1 166 ? -3.904 16.658 -14.355 1.00 91.69 166 ASP A CA 1
ATOM 1307 C C . ASP A 1 166 ? -3.066 15.365 -14.421 1.00 91.69 166 ASP A C 1
ATOM 1309 O O . ASP A 1 166 ? -2.527 14.958 -15.455 1.00 91.69 166 ASP A O 1
ATOM 1313 N N . VAL A 1 167 ? -2.885 14.722 -13.261 1.00 90.81 167 VAL A N 1
ATOM 1314 C CA . VAL A 1 167 ? -2.001 13.556 -13.150 1.00 90.81 167 VAL A CA 1
ATOM 1315 C C . VAL A 1 167 ? -2.516 12.399 -14.031 1.00 90.81 167 VAL A C 1
ATOM 1317 O O . VAL A 1 167 ? -3.690 12.001 -13.936 1.00 90.81 167 VAL A O 1
ATOM 1320 N N . PRO A 1 168 ? -1.646 11.789 -14.866 1.00 88.94 168 PRO A N 1
ATOM 1321 C CA . PRO A 1 168 ? -2.045 10.667 -15.703 1.00 88.94 168 PRO A CA 1
ATOM 1322 C C . PRO A 1 168 ? -2.495 9.470 -14.849 1.00 88.94 168 PRO A C 1
ATOM 1324 O O . PRO A 1 168 ? -1.951 9.253 -13.762 1.00 88.94 168 PRO A O 1
ATOM 1327 N N . PRO A 1 169 ? -3.459 8.665 -15.333 1.00 88.00 169 PRO A N 1
ATOM 1328 C CA . PRO A 1 169 ? -3.918 7.476 -14.621 1.00 88.00 169 PRO A CA 1
ATOM 1329 C C . PRO A 1 169 ? -2.777 6.498 -14.353 1.00 88.00 169 PRO A C 1
ATOM 1331 O O . PRO A 1 169 ? -1.799 6.427 -15.105 1.00 88.00 169 PRO A O 1
ATOM 1334 N N . LEU A 1 170 ? -2.923 5.710 -13.286 1.00 87.69 170 LEU A N 1
ATOM 1335 C CA . LEU A 1 170 ? -1.997 4.620 -13.022 1.00 87.69 170 LEU A CA 1
ATOM 1336 C C . LEU A 1 170 ? -2.067 3.605 -14.163 1.00 87.69 170 LEU A C 1
ATOM 1338 O O . LEU A 1 170 ? -3.121 3.327 -14.730 1.00 87.69 170 LEU A O 1
ATOM 1342 N N . ALA A 1 171 ? -0.916 3.013 -14.474 1.00 87.19 171 ALA A N 1
ATOM 1343 C CA . ALA A 1 171 ? -0.892 1.855 -15.350 1.00 87.19 171 ALA A CA 1
ATOM 1344 C C . ALA A 1 171 ? -1.694 0.704 -14.703 1.00 87.19 171 ALA A C 1
ATOM 1346 O O . ALA A 1 171 ? -1.522 0.474 -13.498 1.00 87.19 171 ALA A O 1
ATOM 1347 N N . PRO A 1 172 ? -2.471 -0.082 -15.473 1.00 85.62 172 PRO A N 1
ATOM 1348 C CA . PRO A 1 172 ? -3.273 -1.184 -14.930 1.00 85.62 172 PRO A CA 1
ATOM 1349 C C . PRO A 1 172 ? -2.456 -2.183 -14.095 1.00 85.62 172 PRO A C 1
ATOM 1351 O O . PRO A 1 172 ? -2.900 -2.651 -13.047 1.00 85.62 172 PRO A O 1
ATOM 1354 N N . ALA A 1 173 ? -1.209 -2.458 -14.501 1.00 85.31 173 ALA A N 1
ATOM 1355 C CA . ALA A 1 173 ? -0.278 -3.306 -13.752 1.00 85.31 173 ALA A CA 1
ATOM 1356 C C . ALA A 1 173 ? 0.046 -2.765 -12.346 1.00 85.31 173 ALA A C 1
ATOM 1358 O O . ALA A 1 173 ? 0.190 -3.530 -11.387 1.00 85.31 173 ALA A O 1
ATOM 1359 N N . THR A 1 174 ? 0.155 -1.443 -12.208 1.00 89.00 174 THR A N 1
ATOM 1360 C CA . THR A 1 174 ? 0.411 -0.776 -10.926 1.00 89.00 174 THR A CA 1
ATOM 1361 C C . THR A 1 174 ? -0.833 -0.812 -10.039 1.00 89.00 174 THR A C 1
ATOM 1363 O O . THR A 1 174 ? -0.718 -1.102 -8.847 1.00 89.00 174 THR A O 1
ATOM 1366 N N . GLU A 1 175 ? -2.021 -0.593 -10.608 1.00 90.06 175 GLU A N 1
ATOM 1367 C CA . GLU A 1 175 ? -3.293 -0.705 -9.880 1.00 90.06 175 GLU A CA 1
ATOM 1368 C C . GLU A 1 175 ? -3.516 -2.126 -9.343 1.00 90.06 175 GLU A C 1
ATOM 1370 O O . GLU A 1 175 ? -3.783 -2.312 -8.151 1.00 90.06 175 GLU A O 1
ATOM 1375 N N . GLU A 1 176 ? -3.308 -3.149 -10.179 1.00 90.88 176 GLU A N 1
ATOM 1376 C CA . GLU A 1 176 ? -3.411 -4.554 -9.766 1.00 90.88 176 GLU A CA 1
ATOM 1377 C C . GLU A 1 176 ? -2.402 -4.891 -8.662 1.00 90.88 176 GLU A C 1
ATOM 1379 O O . GLU A 1 176 ? -2.715 -5.622 -7.718 1.00 90.88 176 GLU A O 1
ATOM 1384 N N . ARG A 1 177 ? -1.193 -4.326 -8.721 1.00 91.62 177 ARG A N 1
ATOM 1385 C CA . ARG A 1 177 ? -0.195 -4.495 -7.662 1.00 91.62 177 ARG A CA 1
ATOM 1386 C C . ARG A 1 177 ? -0.669 -3.908 -6.330 1.00 91.62 177 ARG A C 1
ATOM 1388 O O . ARG A 1 177 ? -0.556 -4.599 -5.316 1.00 91.62 177 ARG A O 1
ATOM 1395 N N . HIS A 1 178 ? -1.252 -2.706 -6.315 1.00 94.62 178 HIS A N 1
ATOM 1396 C CA . HIS A 1 178 ? -1.875 -2.153 -5.105 1.00 94.62 178 HIS A CA 1
ATOM 1397 C C . HIS A 1 178 ? -3.000 -3.057 -4.587 1.00 94.62 178 HIS A C 1
ATOM 1399 O O . HIS A 1 178 ? -3.021 -3.392 -3.399 1.00 94.62 178 HIS A O 1
ATOM 1405 N N . ARG A 1 179 ? -3.878 -3.545 -5.475 1.00 94.94 179 ARG A N 1
ATOM 1406 C CA . ARG A 1 179 ? -4.963 -4.473 -5.115 1.00 94.94 179 ARG A CA 1
ATOM 1407 C C . ARG A 1 179 ? -4.423 -5.732 -4.435 1.00 94.94 179 ARG A C 1
ATOM 1409 O O . ARG A 1 179 ? -4.950 -6.147 -3.404 1.00 94.94 179 ARG A O 1
ATOM 1416 N N . ARG A 1 180 ? -3.366 -6.340 -4.985 1.00 94.19 180 ARG A N 1
ATOM 1417 C CA . ARG A 1 180 ? -2.737 -7.553 -4.434 1.00 94.19 180 ARG A CA 1
ATOM 1418 C C . ARG A 1 180 ? -2.166 -7.325 -3.039 1.00 94.19 180 ARG A C 1
ATOM 1420 O O . ARG A 1 180 ? -2.354 -8.188 -2.183 1.00 94.19 180 ARG A O 1
ATOM 1427 N N . PHE A 1 181 ? -1.517 -6.187 -2.798 1.00 96.12 181 PHE A N 1
ATOM 1428 C CA . PHE A 1 181 ? -1.007 -5.845 -1.467 1.00 96.12 181 PHE A CA 1
ATOM 1429 C C . PHE A 1 181 ? -2.136 -5.673 -0.448 1.00 96.12 181 PHE A C 1
ATOM 1431 O O . PHE A 1 181 ? -2.060 -6.242 0.638 1.00 96.12 181 PHE A O 1
ATOM 1438 N N . LEU A 1 182 ? -3.220 -4.985 -0.818 1.00 96.94 182 LEU A N 1
ATOM 1439 C CA . LEU A 1 182 ? -4.391 -4.826 0.049 1.00 96.94 182 LEU A CA 1
ATOM 1440 C C . LEU A 1 182 ? -5.062 -6.172 0.355 1.00 96.94 182 LEU A C 1
ATOM 1442 O O . LEU A 1 182 ? -5.373 -6.460 1.507 1.00 96.94 182 LEU A O 1
ATOM 1446 N N . VAL A 1 183 ? -5.247 -7.030 -0.653 1.00 95.94 183 VAL A N 1
ATOM 1447 C CA . VAL A 1 183 ? -5.803 -8.379 -0.454 1.00 95.94 183 VAL A CA 1
ATOM 1448 C C . VAL A 1 183 ? -4.928 -9.198 0.491 1.00 95.94 183 VAL A C 1
ATOM 1450 O O . VAL A 1 183 ? -5.457 -9.829 1.402 1.00 95.94 183 VAL A O 1
ATOM 1453 N N . ALA A 1 184 ? -3.607 -9.187 0.299 1.00 95.62 184 ALA A N 1
ATOM 1454 C CA . ALA A 1 184 ? -2.682 -9.914 1.163 1.00 95.62 184 ALA A CA 1
ATOM 1455 C C . ALA A 1 184 ? -2.751 -9.420 2.616 1.00 95.62 184 ALA A C 1
ATOM 1457 O O . ALA A 1 184 ? -2.836 -10.240 3.530 1.00 95.62 184 ALA A O 1
ATOM 1458 N N . PHE A 1 185 ? -2.783 -8.101 2.817 1.00 97.31 185 PHE A N 1
ATOM 1459 C CA . PHE A 1 185 ? -2.903 -7.481 4.134 1.00 97.31 185 PHE A CA 1
ATOM 1460 C C . PHE A 1 185 ? -4.223 -7.841 4.829 1.00 97.31 185 PHE A C 1
ATOM 1462 O O . PHE A 1 185 ? -4.212 -8.418 5.912 1.00 97.31 185 PHE A O 1
ATOM 1469 N N . PHE A 1 186 ? -5.375 -7.594 4.202 1.00 95.62 186 PHE A N 1
ATOM 1470 C CA . PHE A 1 186 ? -6.661 -7.881 4.847 1.00 95.62 186 PHE A CA 1
ATOM 1471 C C . PHE A 1 186 ? -6.909 -9.379 5.044 1.00 95.62 186 PHE A C 1
ATOM 1473 O O . PHE A 1 186 ? -7.515 -9.768 6.039 1.00 95.62 186 PHE A O 1
ATOM 1480 N N . ASN A 1 187 ? -6.407 -10.242 4.156 1.00 94.56 187 ASN A N 1
ATOM 1481 C CA . ASN A 1 187 ? -6.462 -11.686 4.384 1.00 94.56 187 ASN A CA 1
ATOM 1482 C C . ASN A 1 187 ? -5.564 -12.113 5.549 1.00 94.56 187 ASN A C 1
ATOM 1484 O O . ASN A 1 187 ? -5.935 -13.020 6.287 1.00 94.56 187 ASN A O 1
ATOM 1488 N N . HIS A 1 188 ? -4.412 -11.463 5.748 1.00 92.69 188 HIS A N 1
ATOM 1489 C CA . HIS A 1 188 ? -3.591 -11.684 6.936 1.00 92.69 188 HIS A CA 1
ATOM 1490 C C . HIS A 1 188 ? -4.372 -11.352 8.216 1.00 92.69 188 HIS A C 1
ATOM 1492 O O . HIS A 1 188 ? -4.375 -12.163 9.139 1.00 92.69 188 HIS A O 1
ATOM 1498 N N . LEU A 1 189 ? -5.115 -10.240 8.233 1.00 92.12 189 LEU A N 1
ATOM 1499 C CA . LEU A 1 189 ? -5.961 -9.867 9.373 1.00 92.12 189 LEU A CA 1
ATOM 1500 C C . LEU A 1 189 ? -7.117 -10.846 9.613 1.00 92.12 189 LEU A C 1
ATOM 1502 O O . LEU A 1 189 ? -7.378 -11.206 10.758 1.00 92.12 189 LEU A O 1
ATOM 1506 N N . VAL A 1 190 ? -7.786 -11.312 8.553 1.00 91.56 190 VAL A N 1
ATOM 1507 C CA . VAL A 1 190 ? -8.838 -12.340 8.664 1.00 91.56 190 VAL A CA 1
ATOM 1508 C C . VAL A 1 190 ? -8.264 -13.642 9.225 1.00 91.56 190 VAL A C 1
ATOM 1510 O O . VAL A 1 190 ? -8.826 -14.218 10.153 1.00 91.56 190 VAL A O 1
ATOM 1513 N N . ASN A 1 191 ? -7.120 -14.092 8.704 1.00 88.06 191 ASN A N 1
ATOM 1514 C CA . ASN A 1 191 ? -6.468 -15.323 9.154 1.00 88.06 191 ASN A CA 1
ATOM 1515 C C . ASN A 1 191 ? -5.971 -15.217 10.603 1.00 88.06 191 ASN A C 1
ATOM 1517 O O . ASN A 1 191 ? -5.994 -16.204 11.332 1.00 88.06 191 ASN A O 1
ATOM 1521 N N . GLY A 1 192 ? -5.547 -14.023 11.022 1.00 84.81 192 GLY A N 1
ATOM 1522 C CA . GLY A 1 192 ? -5.211 -13.703 12.409 1.00 84.81 192 GLY A CA 1
ATOM 1523 C C . GLY A 1 192 ? -6.425 -13.443 13.304 1.00 84.81 192 GLY A C 1
ATOM 1524 O O . GLY A 1 192 ? -6.237 -13.093 14.464 1.00 84.81 192 GLY A O 1
ATOM 1525 N N . GLN A 1 193 ? -7.650 -13.582 12.781 1.00 84.00 193 GLN A N 1
ATOM 1526 C CA . GLN A 1 193 ? -8.914 -13.311 13.477 1.00 84.00 193 GLN A CA 1
ATOM 1527 C C . GLN A 1 193 ? -9.030 -11.877 14.033 1.00 84.00 193 GLN A C 1
ATOM 1529 O O . GLN A 1 193 ? -9.850 -11.612 14.909 1.00 84.00 193 GLN A O 1
ATOM 1534 N N . ALA A 1 194 ? -8.243 -10.9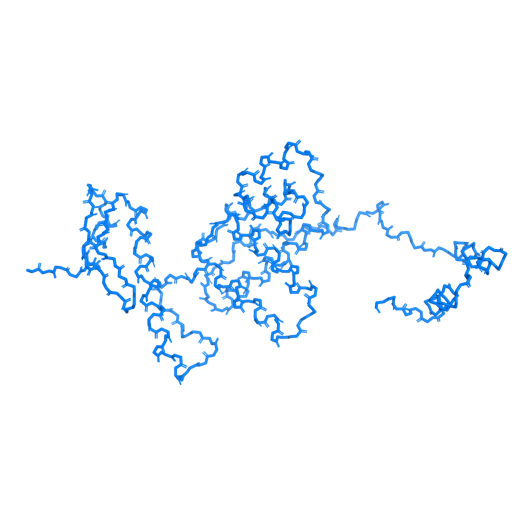37 13.501 1.00 82.88 194 ALA A N 1
ATOM 1535 C CA . ALA A 1 194 ? -8.277 -9.525 13.877 1.00 82.88 194 ALA A CA 1
ATOM 1536 C C . ALA A 1 194 ? -9.478 -8.788 13.262 1.00 82.88 194 ALA A C 1
ATOM 1538 O O . ALA A 1 194 ? -9.916 -7.765 13.789 1.00 82.88 194 ALA A O 1
ATOM 1539 N N . ILE A 1 195 ? -10.008 -9.303 12.146 1.00 85.00 195 ILE A N 1
ATOM 1540 C CA . ILE A 1 195 ? -11.241 -8.842 11.499 1.00 85.00 195 ILE A CA 1
ATOM 1541 C C . ILE A 1 195 ? -12.070 -10.048 11.039 1.00 85.00 195 ILE A C 1
ATOM 1543 O O . ILE A 1 195 ? -11.524 -11.097 10.703 1.00 85.00 195 ILE A O 1
ATOM 1547 N N . HIS A 1 196 ? -13.394 -9.891 10.968 1.00 81.56 196 HIS A N 1
ATOM 1548 C CA . HIS A 1 196 ? -14.297 -10.974 10.558 1.00 81.56 196 HIS A CA 1
ATOM 1549 C C . HIS A 1 196 ? -14.344 -11.193 9.040 1.00 81.56 196 HIS A C 1
ATOM 1551 O O . HIS A 1 196 ? -14.514 -12.320 8.575 1.00 81.56 196 HIS A O 1
ATOM 1557 N N . LEU A 1 197 ? -14.229 -10.119 8.255 1.00 85.25 197 LEU A N 1
ATOM 1558 C CA . LEU A 1 197 ? -14.365 -10.156 6.802 1.00 85.25 197 LEU A CA 1
ATOM 1559 C C . LEU A 1 197 ? -13.413 -9.155 6.151 1.00 85.25 197 LEU A C 1
ATOM 1561 O O . LEU A 1 197 ? -13.272 -8.030 6.616 1.00 85.25 197 LEU A O 1
ATOM 1565 N N . SER A 1 198 ? -12.802 -9.554 5.036 1.00 91.06 198 SER A N 1
ATOM 1566 C CA . SER A 1 198 ? -11.960 -8.661 4.242 1.00 91.06 198 SER A CA 1
ATOM 1567 C C . SER A 1 198 ? -12.813 -7.660 3.441 1.00 91.06 198 SER A C 1
ATOM 1569 O O . SER A 1 198 ? -13.643 -8.103 2.633 1.00 91.06 198 SER A O 1
ATOM 1571 N N . PRO A 1 199 ? -12.582 -6.334 3.558 1.00 90.75 199 PRO A N 1
ATOM 1572 C CA . PRO A 1 199 ? -13.259 -5.327 2.732 1.00 90.75 199 PRO A CA 1
ATOM 1573 C C . PRO A 1 199 ? -12.881 -5.449 1.247 1.00 90.75 199 PRO A C 1
ATOM 1575 O O . PRO A 1 199 ? -13.607 -4.989 0.367 1.00 90.75 199 PRO A O 1
ATOM 1578 N N . MET A 1 200 ? -11.787 -6.158 0.942 1.00 93.38 200 MET A N 1
ATOM 1579 C CA . MET A 1 200 ? -11.354 -6.443 -0.426 1.00 93.38 200 MET A CA 1
ATOM 1580 C C . MET A 1 200 ? -12.184 -7.532 -1.119 1.00 93.38 200 MET A C 1
ATOM 1582 O O . MET A 1 200 ? -12.021 -7.735 -2.321 1.00 93.38 200 MET A O 1
ATOM 1586 N N . LYS A 1 201 ? -13.089 -8.233 -0.416 1.00 85.88 201 LYS A N 1
ATOM 1587 C CA . LYS A 1 201 ? -13.890 -9.333 -0.991 1.00 85.88 201 LYS A CA 1
ATOM 1588 C C . LYS A 1 201 ? -14.748 -8.894 -2.186 1.00 85.88 201 LYS A C 1
ATOM 1590 O O . LYS A 1 201 ? -14.960 -9.683 -3.108 1.00 85.88 201 LYS A O 1
ATOM 1595 N N . SER A 1 202 ? -15.205 -7.643 -2.191 1.00 77.94 202 SER A N 1
ATOM 1596 C CA . SER A 1 202 ? -15.979 -7.057 -3.295 1.00 77.94 202 SER A CA 1
ATOM 1597 C C . SER A 1 202 ? -15.110 -6.641 -4.491 1.00 77.94 202 SER A C 1
ATOM 1599 O O . SER A 1 202 ? -15.610 -6.544 -5.608 1.00 77.94 202 SER A O 1
ATOM 1601 N N . PHE A 1 203 ? -13.801 -6.459 -4.291 1.00 83.62 203 PHE A N 1
ATOM 1602 C CA . PHE A 1 203 ? -12.846 -6.005 -5.306 1.00 83.62 203 PHE A CA 1
ATOM 1603 C C . PHE A 1 203 ? -12.169 -7.205 -5.973 1.00 83.62 203 PHE A C 1
ATOM 1605 O O . PHE A 1 203 ? -11.015 -7.562 -5.700 1.00 83.62 203 PHE A O 1
ATOM 1612 N N . ARG A 1 204 ? -12.943 -7.876 -6.832 1.00 74.81 204 ARG A N 1
ATOM 1613 C CA . ARG A 1 204 ? -12.495 -9.066 -7.566 1.00 74.81 204 ARG A CA 1
ATOM 1614 C C . ARG A 1 204 ? -11.355 -8.728 -8.526 1.00 74.81 204 ARG A C 1
ATOM 1616 O O . ARG A 1 204 ? -11.244 -7.608 -9.014 1.00 74.81 204 ARG A O 1
ATOM 1623 N N . LYS A 1 205 ? -10.526 -9.735 -8.810 1.00 77.44 205 LYS A N 1
ATOM 1624 C CA . LYS A 1 205 ? -9.496 -9.650 -9.849 1.00 77.44 205 LYS A CA 1
ATOM 1625 C C . LYS A 1 205 ? -10.157 -9.285 -11.196 1.00 77.44 205 LYS A C 1
ATOM 1627 O O . LYS A 1 205 ? -11.217 -9.849 -11.491 1.00 77.44 205 LYS A O 1
ATOM 1632 N N . PRO A 1 206 ? -9.550 -8.409 -12.014 1.00 69.44 206 PRO A N 1
ATOM 1633 C CA . PRO A 1 206 ? -9.961 -8.219 -13.404 1.00 69.44 206 PRO A CA 1
ATOM 1634 C C . PRO A 1 206 ? -10.037 -9.568 -14.150 1.00 69.44 206 PRO A C 1
ATOM 1636 O O . PRO A 1 206 ? -9.191 -10.442 -13.948 1.00 69.44 206 PRO A O 1
ATOM 1639 N N . LYS A 1 207 ? -11.084 -9.777 -14.966 1.00 58.34 207 LYS A N 1
ATOM 1640 C CA . LYS A 1 207 ? -11.351 -11.059 -15.663 1.00 58.34 207 LYS A CA 1
ATOM 1641 C C . LYS A 1 207 ? -10.302 -11.404 -16.727 1.00 58.34 207 LYS A C 1
ATOM 1643 O O . LYS A 1 207 ? -10.099 -12.584 -16.998 1.00 58.34 207 LYS A O 1
ATOM 1648 N N . LYS A 1 208 ? -9.660 -10.398 -17.314 1.00 58.50 208 LYS A N 1
ATOM 1649 C CA . LYS A 1 208 ? -8.490 -10.541 -18.177 1.00 58.50 208 LYS A CA 1
ATOM 1650 C C . LYS A 1 208 ? -7.315 -9.859 -17.502 1.00 58.50 208 LYS A C 1
ATOM 1652 O O . LYS A 1 208 ? -7.492 -8.866 -16.799 1.00 58.50 208 LYS A O 1
ATOM 1657 N N . ASP A 1 209 ? -6.128 -10.421 -17.691 1.00 51.84 209 ASP A N 1
ATOM 1658 C CA . ASP A 1 209 ? -4.884 -9.783 -17.277 1.00 51.84 209 ASP A CA 1
ATOM 1659 C C . ASP A 1 209 ? -4.542 -8.656 -18.264 1.00 51.84 209 ASP A C 1
ATOM 1661 O O . ASP A 1 209 ? -3.518 -8.683 -18.933 1.00 51.84 209 ASP A O 1
ATOM 1665 N N . ASP A 1 210 ? -5.425 -7.657 -18.368 1.00 49.22 210 ASP A N 1
ATOM 1666 C CA . ASP A 1 210 ? -5.236 -6.452 -19.191 1.00 49.22 210 ASP A CA 1
ATOM 1667 C C . ASP A 1 210 ? -4.109 -5.555 -18.620 1.00 49.22 210 ASP A C 1
ATOM 1669 O O . ASP A 1 210 ? -3.909 -4.419 -19.043 1.00 49.22 210 ASP A O 1
ATOM 1673 N N . THR A 1 211 ? -3.357 -6.050 -17.625 1.00 49.66 211 THR A N 1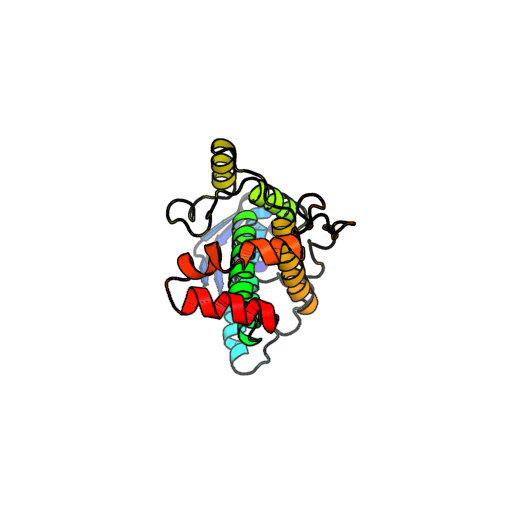
ATOM 1674 C CA . THR A 1 211 ? -2.076 -5.466 -17.216 1.00 49.66 211 THR A CA 1
ATOM 1675 C C . THR A 1 211 ? -1.001 -5.650 -18.283 1.00 49.66 211 THR A C 1
ATOM 1677 O O . THR A 1 211 ? -0.052 -4.864 -18.329 1.00 49.66 211 THR A O 1
ATOM 1680 N N . ILE A 1 212 ? -1.180 -6.643 -19.157 1.00 51.75 212 ILE A N 1
ATOM 1681 C CA . ILE A 1 212 ? -0.440 -6.808 -20.400 1.00 51.75 212 ILE A CA 1
ATOM 1682 C C . ILE A 1 212 ? -1.289 -6.151 -21.484 1.00 51.75 212 ILE A C 1
ATOM 1684 O O . ILE A 1 212 ? -2.213 -6.754 -22.022 1.00 51.75 212 ILE A O 1
ATOM 1688 N N . ASP A 1 213 ? -0.997 -4.886 -21.762 1.00 51.38 213 ASP A N 1
ATOM 1689 C CA . ASP A 1 213 ? -1.495 -4.210 -22.956 1.00 51.38 213 ASP A CA 1
ATOM 1690 C C . ASP A 1 213 ? -1.007 -5.024 -24.172 1.00 51.38 213 ASP A C 1
ATOM 1692 O O . ASP A 1 213 ? 0.204 -5.161 -24.327 1.00 51.38 213 ASP A O 1
ATOM 1696 N N . PRO A 1 214 ? -1.888 -5.646 -24.978 1.00 50.62 214 PRO A N 1
ATOM 1697 C CA . PRO A 1 214 ? -1.472 -6.491 -26.097 1.00 50.62 214 PRO A CA 1
ATOM 1698 C C . PRO A 1 214 ? -0.721 -5.700 -27.178 1.00 50.62 214 PRO A C 1
ATOM 1700 O O . PRO A 1 214 ? 0.143 -6.276 -27.837 1.00 50.62 214 PRO A O 1
ATOM 1703 N N . ASP A 1 215 ? -0.955 -4.386 -27.286 1.00 51.97 215 ASP A N 1
ATOM 1704 C CA . ASP A 1 215 ? -0.207 -3.486 -28.175 1.00 51.97 215 ASP A CA 1
ATOM 1705 C C . ASP A 1 215 ? 1.145 -3.060 -27.564 1.00 51.97 215 ASP A C 1
ATOM 1707 O O . ASP A 1 215 ? 2.041 -2.593 -28.269 1.00 51.97 215 ASP A O 1
ATOM 1711 N N . LYS A 1 216 ? 1.330 -3.265 -26.250 1.00 50.78 216 LYS A N 1
ATOM 1712 C CA . LYS A 1 216 ? 2.622 -3.199 -25.537 1.00 50.78 216 LYS A CA 1
ATOM 1713 C C . LYS A 1 216 ? 3.049 -4.561 -24.996 1.00 50.78 216 LYS A C 1
ATOM 1715 O O . LYS A 1 216 ? 3.770 -4.626 -23.991 1.00 50.78 216 LYS A O 1
ATOM 1720 N N . ALA A 1 217 ? 2.629 -5.654 -25.636 1.00 54.78 217 ALA A N 1
ATOM 1721 C CA . ALA A 1 217 ? 3.277 -6.931 -25.415 1.00 54.78 217 ALA A CA 1
ATOM 1722 C C . ALA A 1 217 ? 4.759 -6.672 -25.678 1.00 54.78 217 ALA A C 1
ATOM 1724 O O . ALA A 1 217 ? 5.096 -6.076 -26.700 1.00 54.78 217 ALA A O 1
ATOM 1725 N N . ILE A 1 218 ? 5.616 -6.990 -24.702 1.00 57.25 218 ILE A N 1
ATOM 1726 C CA . ILE A 1 218 ? 7.060 -6.764 -24.789 1.00 57.25 218 ILE A CA 1
ATOM 1727 C C . ILE A 1 218 ? 7.482 -7.252 -26.170 1.00 57.25 218 ILE A C 1
ATOM 1729 O O . ILE A 1 218 ? 7.415 -8.455 -26.415 1.00 57.25 218 ILE A O 1
ATOM 1733 N N . ARG A 1 219 ? 7.829 -6.328 -27.080 1.00 71.06 219 ARG A N 1
ATOM 1734 C CA . ARG A 1 219 ? 8.314 -6.699 -28.406 1.00 71.06 219 ARG A CA 1
ATOM 1735 C C . ARG A 1 219 ? 9.535 -7.562 -28.150 1.00 71.06 219 ARG A C 1
ATOM 1737 O O . ARG A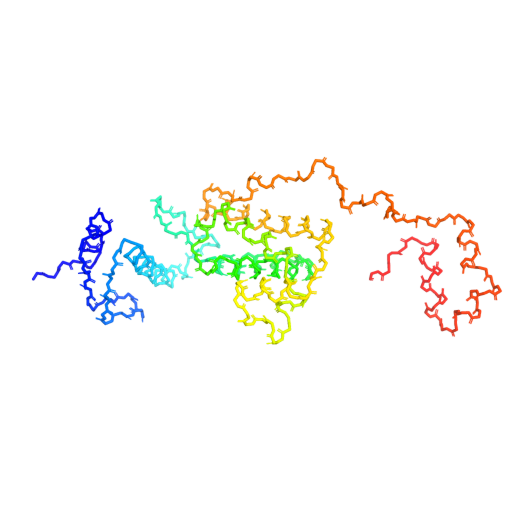 1 219 ? 10.553 -7.066 -27.669 1.00 71.06 219 ARG A O 1
ATOM 1744 N N . LEU A 1 220 ? 9.386 -8.858 -28.383 1.00 79.62 220 LEU A N 1
ATOM 1745 C CA . LEU A 1 220 ? 10.503 -9.773 -28.299 1.00 79.62 220 LEU A CA 1
ATOM 1746 C C . LEU A 1 220 ? 11.425 -9.437 -29.465 1.00 79.62 220 LEU A C 1
ATOM 1748 O O . LEU A 1 220 ? 10.953 -9.119 -30.556 1.00 79.62 220 LEU A O 1
ATOM 1752 N N . PHE A 1 221 ? 12.727 -9.442 -29.209 1.00 85.00 221 PHE A N 1
ATOM 1753 C CA . PHE A 1 221 ? 13.693 -9.280 -30.283 1.00 85.00 221 PHE A CA 1
ATOM 1754 C C . PHE A 1 221 ? 13.629 -10.511 -31.180 1.00 85.00 221 PHE A C 1
ATOM 1756 O O . PHE A 1 221 ? 13.727 -11.638 -30.692 1.00 85.00 221 PHE A O 1
ATOM 1763 N N . GLU A 1 222 ? 13.449 -10.282 -32.475 1.00 88.25 222 GLU A N 1
ATOM 1764 C CA . GLU A 1 222 ? 13.587 -11.323 -33.487 1.00 88.25 222 GLU A CA 1
ATOM 1765 C C . GLU A 1 222 ? 15.064 -11.507 -33.860 1.00 88.25 222 GLU A C 1
ATOM 1767 O O . GLU A 1 222 ? 15.911 -10.666 -33.545 1.00 88.25 222 GLU A O 1
ATOM 1772 N N . ASP A 1 223 ? 15.389 -12.580 -34.582 1.00 88.94 223 ASP A N 1
ATOM 1773 C CA . ASP A 1 223 ? 16.765 -12.858 -35.014 1.00 88.94 223 ASP A CA 1
ATOM 1774 C C . ASP A 1 223 ? 17.372 -11.689 -35.806 1.00 88.94 223 ASP A C 1
ATOM 1776 O O . ASP A 1 223 ? 18.542 -11.357 -35.624 1.00 88.94 223 ASP A O 1
ATOM 1780 N N . ALA A 1 224 ? 16.567 -11.015 -36.634 1.00 91.06 224 ALA A N 1
ATOM 1781 C CA . ALA A 1 224 ? 16.992 -9.832 -37.379 1.00 91.06 224 ALA A CA 1
ATOM 1782 C C . ALA A 1 224 ? 17.329 -8.647 -36.457 1.00 91.06 224 ALA A C 1
ATOM 1784 O O . ALA A 1 224 ? 18.305 -7.935 -36.698 1.00 91.06 224 ALA A O 1
ATOM 1785 N N . ASP A 1 225 ? 16.567 -8.462 -35.374 1.00 89.75 225 ASP A N 1
ATOM 1786 C CA . ASP A 1 225 ? 16.848 -7.424 -34.382 1.00 89.75 225 ASP A CA 1
ATOM 1787 C C . ASP A 1 225 ? 18.149 -7.726 -33.637 1.00 89.75 225 ASP A C 1
ATOM 1789 O O . ASP A 1 225 ? 18.975 -6.836 -33.444 1.00 89.75 225 ASP A O 1
ATOM 1793 N N . LEU A 1 226 ? 18.361 -8.987 -33.248 1.00 91.19 226 LEU A N 1
ATOM 1794 C CA . LEU A 1 226 ? 19.590 -9.413 -32.579 1.00 91.19 226 LEU A CA 1
ATOM 1795 C C . LEU A 1 226 ? 20.807 -9.248 -33.494 1.00 91.19 226 LEU A C 1
ATOM 1797 O O . LEU A 1 226 ? 21.826 -8.721 -33.052 1.00 91.19 226 LEU A O 1
ATOM 1801 N N . GLN A 1 227 ? 20.702 -9.624 -34.770 1.00 92.06 227 GLN A N 1
ATOM 1802 C CA . GLN A 1 227 ? 21.773 -9.411 -35.747 1.00 92.06 227 GLN A CA 1
ATOM 1803 C C . GLN A 1 227 ? 22.098 -7.927 -35.931 1.00 92.06 227 GLN A C 1
ATOM 1805 O O . GLN A 1 227 ? 23.272 -7.571 -35.977 1.00 92.06 227 GLN A O 1
ATOM 1810 N N . ALA A 1 228 ? 21.085 -7.059 -35.983 1.00 92.56 228 ALA A N 1
ATOM 1811 C CA . ALA A 1 228 ? 21.291 -5.618 -36.096 1.00 92.56 228 ALA A CA 1
ATOM 1812 C C . ALA A 1 228 ? 21.923 -5.010 -34.830 1.00 92.56 228 ALA A C 1
ATOM 1814 O O . ALA A 1 228 ? 22.813 -4.167 -34.928 1.00 92.56 228 ALA A O 1
ATOM 1815 N N . ILE A 1 229 ? 21.489 -5.439 -33.639 1.00 91.44 229 ILE A N 1
ATOM 1816 C CA . ILE A 1 229 ? 22.017 -4.960 -32.349 1.00 91.44 229 ILE A CA 1
ATOM 1817 C C . ILE A 1 229 ? 23.470 -5.399 -32.142 1.00 91.44 229 ILE A C 1
ATOM 1819 O O . ILE A 1 229 ? 24.270 -4.627 -31.613 1.00 91.44 229 ILE A O 1
ATOM 1823 N N . PHE A 1 230 ? 23.803 -6.630 -32.535 1.00 93.25 230 PHE A N 1
ATOM 1824 C CA . PHE A 1 230 ? 25.115 -7.241 -32.323 1.00 93.25 230 PHE A CA 1
ATOM 1825 C C . PHE A 1 230 ? 26.011 -7.229 -33.570 1.00 93.25 230 PHE A C 1
ATOM 1827 O O . PHE A 1 230 ? 27.029 -7.924 -33.588 1.00 93.25 230 PHE A O 1
ATOM 1834 N N . ASP A 1 231 ? 25.676 -6.422 -34.583 1.00 94.12 231 ASP A N 1
ATOM 1835 C CA . ASP A 1 231 ? 26.518 -6.211 -35.762 1.00 94.12 231 ASP A CA 1
ATOM 1836 C C . ASP A 1 231 ? 27.908 -5.709 -35.321 1.00 94.12 231 ASP A C 1
ATOM 1838 O O . ASP A 1 231 ? 28.008 -4.643 -34.702 1.00 94.12 231 ASP A O 1
ATOM 1842 N N . PRO A 1 232 ? 29.003 -6.431 -35.631 1.00 92.19 232 PRO A N 1
ATOM 1843 C CA . PRO A 1 232 ? 30.354 -6.031 -35.253 1.00 92.19 232 PRO A CA 1
ATOM 1844 C C . PRO A 1 232 ? 30.718 -4.596 -35.650 1.00 92.19 232 PRO A C 1
ATOM 1846 O O . PRO A 1 232 ? 31.470 -3.941 -34.923 1.00 92.19 232 PRO A O 1
ATOM 1849 N N . ALA A 1 233 ? 30.180 -4.091 -36.766 1.00 94.25 233 ALA A N 1
ATOM 1850 C CA . ALA A 1 233 ? 30.469 -2.747 -37.260 1.00 94.25 233 ALA A CA 1
ATOM 1851 C C . ALA A 1 233 ? 29.903 -1.636 -36.360 1.00 94.25 233 ALA A C 1
ATOM 1853 O O . ALA A 1 233 ? 30.468 -0.543 -36.311 1.00 94.25 233 ALA A O 1
ATOM 1854 N N . THR A 1 234 ? 28.817 -1.900 -35.629 1.00 92.31 234 THR A N 1
ATOM 1855 C CA . THR A 1 234 ? 28.140 -0.913 -34.770 1.00 92.31 234 THR A CA 1
ATOM 1856 C C . THR A 1 234 ? 28.325 -1.224 -33.286 1.00 92.31 234 THR A C 1
ATOM 1858 O O . THR A 1 234 ? 28.593 -0.321 -32.484 1.00 92.31 234 THR A O 1
ATOM 1861 N N . PHE A 1 235 ? 28.274 -2.504 -32.919 1.00 93.75 235 PHE A N 1
ATOM 1862 C CA . PHE A 1 235 ? 28.305 -2.967 -31.541 1.00 93.75 235 PHE A CA 1
ATOM 1863 C C . PHE A 1 235 ? 29.696 -2.837 -30.907 1.00 93.75 235 PHE A C 1
ATOM 1865 O O . PHE A 1 235 ? 29.805 -2.328 -29.791 1.00 93.75 235 PHE A O 1
ATOM 1872 N N . ILE A 1 236 ? 30.776 -3.204 -31.612 1.00 92.56 236 ILE A N 1
ATOM 1873 C CA . ILE A 1 236 ? 32.149 -3.089 -31.077 1.00 92.56 236 ILE A CA 1
ATOM 1874 C C . ILE A 1 236 ? 32.525 -1.617 -30.812 1.00 92.56 236 ILE A C 1
ATOM 1876 O O . ILE A 1 236 ? 33.003 -1.321 -29.712 1.00 92.56 236 ILE A O 1
ATOM 1880 N N . PRO A 1 237 ? 32.268 -0.659 -31.731 1.00 93.56 237 PRO A N 1
ATOM 1881 C CA . PRO A 1 237 ? 32.514 0.760 -31.457 1.00 93.56 237 PRO A CA 1
ATOM 1882 C C . PRO A 1 237 ? 31.658 1.349 -30.328 1.00 93.56 237 PRO A C 1
ATOM 1884 O O . PRO A 1 237 ? 32.088 2.306 -29.675 1.00 93.56 237 PRO A O 1
ATOM 1887 N N . TRP A 1 238 ? 30.455 0.814 -30.094 1.00 95.00 238 TRP A N 1
ATOM 1888 C CA . TRP A 1 238 ? 29.588 1.213 -28.980 1.00 95.00 238 TRP A CA 1
ATOM 1889 C C . TRP A 1 238 ? 30.068 0.637 -27.640 1.00 95.00 238 TRP A C 1
ATOM 1891 O O . TRP A 1 238 ? 30.099 1.351 -26.630 1.00 95.00 238 TRP A O 1
ATOM 1901 N N . ALA A 1 239 ? 30.524 -0.617 -27.632 1.00 93.50 239 ALA A N 1
ATOM 1902 C CA . ALA A 1 239 ? 30.979 -1.366 -26.463 1.00 93.50 239 ALA A CA 1
ATOM 1903 C C . ALA A 1 239 ? 32.377 -0.938 -25.965 1.00 93.50 239 ALA A C 1
ATOM 1905 O O . ALA A 1 239 ? 33.231 -1.757 -25.634 1.00 93.50 239 ALA A O 1
ATOM 1906 N N . LYS A 1 240 ? 32.610 0.375 -25.852 1.00 92.44 240 LYS A N 1
ATOM 1907 C CA . LYS A 1 240 ? 33.905 0.988 -25.499 1.00 92.44 240 LYS A CA 1
ATOM 1908 C C . LYS A 1 240 ? 34.452 0.574 -24.135 1.00 92.44 240 LYS A C 1
ATOM 1910 O O . LYS A 1 240 ? 35.640 0.741 -23.877 1.00 92.44 240 LYS A O 1
ATOM 1915 N N . LYS A 1 241 ? 33.584 0.116 -23.231 1.00 94.81 241 LYS A N 1
ATOM 1916 C CA . LYS A 1 241 ? 33.969 -0.342 -21.895 1.00 94.81 241 LYS A CA 1
ATOM 1917 C C . LYS A 1 241 ? 33.745 -1.849 -21.787 1.00 94.81 241 LYS A C 1
ATOM 1919 O O . LYS A 1 241 ? 32.714 -2.314 -22.275 1.00 94.81 241 LYS A O 1
ATOM 1924 N N . PRO A 1 242 ? 34.613 -2.598 -21.082 1.00 92.94 242 PRO A N 1
ATOM 1925 C CA . PRO A 1 242 ? 34.474 -4.048 -20.949 1.00 92.94 242 PRO A CA 1
ATOM 1926 C C . PRO A 1 242 ? 33.079 -4.500 -20.499 1.00 92.94 242 PRO A C 1
ATOM 1928 O O . PRO A 1 242 ? 32.556 -5.472 -21.030 1.00 92.94 242 PRO A O 1
ATOM 1931 N N . GLN A 1 243 ? 32.427 -3.772 -19.587 1.00 92.50 243 GLN A N 1
ATOM 1932 C CA . GLN A 1 243 ? 31.070 -4.095 -19.134 1.00 92.50 243 GLN A CA 1
ATOM 1933 C C . GLN A 1 243 ? 29.995 -3.953 -20.222 1.00 92.50 243 GLN A C 1
ATOM 1935 O O . GLN A 1 243 ? 29.002 -4.669 -20.179 1.00 92.50 243 GLN A O 1
ATOM 1940 N N . TYR A 1 244 ? 30.180 -3.058 -21.197 1.00 92.69 244 TYR A N 1
ATOM 1941 C CA . TYR A 1 244 ? 29.249 -2.889 -22.317 1.00 92.69 244 TYR A CA 1
ATOM 1942 C C . TYR A 1 244 ? 29.415 -3.989 -23.365 1.00 92.69 244 TYR A C 1
ATOM 1944 O O . TYR A 1 244 ? 28.476 -4.258 -24.100 1.00 92.69 244 TYR A O 1
ATOM 1952 N N . TRP A 1 245 ? 30.569 -4.659 -23.398 1.00 93.94 245 TRP A N 1
ATOM 1953 C CA . TRP A 1 245 ? 30.753 -5.869 -24.192 1.00 93.94 245 TRP A CA 1
ATOM 1954 C C . TRP A 1 245 ? 30.234 -7.108 -23.456 1.00 93.94 245 TRP A C 1
ATOM 1956 O O . TRP A 1 245 ? 29.382 -7.839 -23.956 1.00 93.94 245 TRP A O 1
ATOM 1966 N N . TRP A 1 246 ? 30.719 -7.329 -22.232 1.00 93.75 246 TRP A N 1
ATOM 1967 C CA . TRP A 1 246 ? 30.464 -8.564 -21.498 1.00 93.75 246 TRP A CA 1
ATOM 1968 C C . TRP A 1 246 ? 29.022 -8.702 -21.017 1.00 93.75 246 TRP A C 1
ATOM 1970 O O . TRP A 1 246 ? 28.484 -9.801 -21.103 1.00 93.75 246 TRP A O 1
ATOM 1980 N N . ALA A 1 247 ? 28.368 -7.634 -20.543 1.00 92.81 247 ALA A N 1
ATOM 1981 C CA . ALA A 1 247 ? 27.009 -7.767 -20.015 1.00 92.81 247 ALA A CA 1
ATOM 1982 C C . ALA A 1 247 ? 25.990 -8.201 -21.093 1.00 92.81 247 ALA A C 1
ATOM 1984 O O . ALA A 1 247 ? 25.264 -9.167 -20.843 1.00 92.81 247 ALA A O 1
ATOM 1985 N N . PRO A 1 248 ? 25.960 -7.599 -22.303 1.00 93.19 248 PRO A N 1
ATOM 1986 C CA . PRO A 1 248 ? 25.097 -8.083 -23.380 1.00 93.19 248 PRO A CA 1
ATOM 1987 C C . PRO A 1 248 ? 25.461 -9.487 -23.869 1.00 93.19 248 PRO A C 1
ATOM 1989 O O . PRO A 1 248 ? 24.563 -10.291 -24.087 1.00 93.19 248 PRO A O 1
ATOM 1992 N N . MET A 1 249 ? 26.755 -9.811 -23.992 1.00 93.62 249 MET A N 1
ATOM 1993 C CA . MET A 1 249 ? 27.199 -11.134 -24.455 1.00 93.62 249 MET A CA 1
ATOM 1994 C C . MET A 1 249 ? 26.811 -12.248 -23.481 1.00 93.62 249 MET A C 1
ATOM 1996 O O . MET A 1 249 ? 26.299 -13.286 -23.894 1.00 93.62 249 MET A O 1
ATOM 2000 N N . ILE A 1 250 ? 26.990 -12.025 -22.178 1.00 93.44 250 ILE A N 1
ATOM 2001 C CA . ILE A 1 250 ? 26.551 -12.973 -21.151 1.00 93.44 250 ILE A CA 1
ATOM 2002 C C . ILE A 1 250 ? 25.030 -13.137 -21.222 1.00 93.44 250 ILE A C 1
ATOM 2004 O O . ILE A 1 250 ? 24.552 -14.269 -21.254 1.00 93.44 250 ILE A O 1
ATOM 2008 N N . GLY A 1 251 ? 24.270 -12.041 -21.308 1.00 91.94 251 GLY A N 1
ATOM 2009 C CA . GLY A 1 251 ? 22.813 -12.099 -21.456 1.00 91.94 251 GLY A CA 1
ATOM 2010 C C . GLY A 1 251 ? 22.367 -12.890 -22.691 1.00 91.94 251 GLY A C 1
ATOM 2011 O O . GLY A 1 251 ? 21.516 -13.769 -22.568 1.00 91.94 251 GLY A O 1
ATOM 2012 N N . LEU A 1 252 ? 22.987 -12.635 -23.847 1.00 90.75 252 LEU A N 1
ATOM 2013 C CA . LEU A 1 252 ? 22.668 -13.279 -25.125 1.00 90.75 252 LEU A CA 1
ATOM 2014 C C . LEU A 1 252 ? 22.913 -14.792 -25.092 1.00 90.75 252 LEU A C 1
ATOM 2016 O O . LEU A 1 252 ? 22.049 -15.560 -25.503 1.00 90.75 252 LEU A O 1
ATOM 2020 N N . TYR A 1 253 ? 24.072 -15.227 -24.591 1.00 91.81 253 TYR A N 1
ATOM 2021 C CA . TYR A 1 253 ? 24.474 -16.636 -24.667 1.00 91.81 253 TYR A CA 1
ATOM 2022 C C . TYR A 1 253 ? 24.021 -17.491 -23.482 1.00 91.81 253 TYR A C 1
ATOM 2024 O O . TYR A 1 253 ? 23.975 -18.713 -23.600 1.00 91.81 253 TYR A O 1
ATOM 2032 N N . THR A 1 254 ? 23.704 -16.885 -22.336 1.00 92.38 254 THR A N 1
ATOM 2033 C CA . THR A 1 254 ? 23.329 -17.638 -21.124 1.00 92.38 254 THR A CA 1
ATOM 2034 C C . THR A 1 254 ? 21.871 -17.457 -20.718 1.00 92.38 254 THR A C 1
ATOM 2036 O O . THR A 1 254 ? 21.375 -18.214 -19.886 1.00 92.38 254 THR A O 1
ATOM 2039 N N . GLY A 1 255 ? 21.182 -16.441 -21.247 1.00 88.06 255 GLY A N 1
ATOM 2040 C CA . GLY A 1 255 ? 19.853 -16.054 -20.771 1.00 88.06 255 GLY A CA 1
ATOM 2041 C C . GLY A 1 255 ? 19.848 -15.541 -19.324 1.00 88.06 255 GLY A C 1
ATOM 2042 O O . GLY A 1 255 ? 18.786 -15.469 -18.698 1.00 88.06 255 GLY A O 1
ATOM 2043 N N . ALA A 1 256 ? 21.017 -15.208 -18.762 1.00 88.94 256 ALA A N 1
ATOM 2044 C CA . ALA A 1 256 ? 21.123 -14.669 -17.415 1.00 88.94 256 ALA A CA 1
ATOM 2045 C C . ALA A 1 256 ? 20.375 -13.333 -17.296 1.00 88.94 256 ALA A C 1
ATOM 2047 O O . ALA A 1 256 ? 20.427 -12.472 -18.175 1.00 88.94 256 ALA A O 1
ATOM 2048 N N . ARG A 1 257 ? 19.678 -13.150 -16.170 1.00 84.12 257 ARG A N 1
ATOM 2049 C CA . ARG A 1 257 ? 18.982 -11.895 -15.858 1.00 84.12 257 ARG A CA 1
ATOM 2050 C C . ARG A 1 257 ? 19.988 -10.828 -15.419 1.00 84.12 257 ARG A C 1
ATOM 2052 O O . ARG A 1 257 ? 20.936 -11.138 -14.712 1.00 84.12 257 ARG A O 1
ATOM 2059 N N . VAL A 1 258 ? 19.713 -9.569 -15.761 1.00 82.81 258 VAL A N 1
ATOM 2060 C CA . VAL A 1 258 ? 20.546 -8.377 -15.463 1.00 82.81 258 VAL A CA 1
ATOM 2061 C C . VAL A 1 258 ? 20.512 -7.950 -13.973 1.00 82.81 258 VAL A C 1
ATOM 2063 O O . VAL A 1 258 ? 21.061 -6.915 -13.615 1.00 82.81 258 VAL A O 1
ATOM 2066 N N . ASN A 1 259 ? 19.846 -8.718 -13.106 1.00 70.69 259 ASN A N 1
ATOM 2067 C CA . ASN A 1 259 ? 19.480 -8.313 -11.740 1.00 70.69 259 ASN A CA 1
ATOM 2068 C C . ASN A 1 259 ? 20.654 -8.113 -10.779 1.00 70.69 259 ASN A C 1
ATOM 2070 O O . ASN A 1 259 ? 21.607 -8.919 -10.827 1.00 70.69 259 ASN A O 1
#

Solvent-accessible surface area (backbone atoms only — not comparable to full-atom values): 15217 Å² total; per-residue (Å²): 137,83,75,60,72,65,56,63,50,50,53,36,52,76,55,61,69,73,74,48,77,48,66,67,48,76,37,87,90,48,73,40,70,69,47,81,35,65,47,44,68,48,41,50,53,51,51,50,53,53,50,52,39,45,50,56,50,51,46,68,66,50,68,79,76,66,69,100,60,78,75,84,71,62,93,86,62,81,33,61,41,33,65,57,55,51,51,54,50,52,50,50,42,55,72,69,64,50,59,68,68,58,52,54,53,41,51,53,50,52,49,50,46,38,56,58,60,44,76,42,37,50,56,71,57,40,58,67,49,54,52,49,34,51,55,40,60,48,20,49,44,88,55,36,85,72,39,86,88,43,50,79,52,51,56,67,56,35,37,52,51,10,56,77,66,64,48,74,69,67,54,58,51,58,52,52,50,49,51,52,44,52,44,53,51,39,48,50,34,37,76,67,65,50,27,94,69,47,50,52,70,82,65,66,78,73,95,58,77,66,53,55,43,77,93,64,47,79,80,71,80,48,73,69,51,50,51,64,62,61,30,66,87,58,33,56,77,67,28,76,44,72,67,60,43,48,53,57,50,48,31,70,77,66,68,54,75,94,122

pLDDT: mean 81.79, std 16.4, range [26.7, 97.69]

Mean predicted aligned error: 15.04 Å

Radius of gyration: 26.36 Å; Cα contacts (8 Å, |Δi|>4): 216; chains: 1; bounding box: 64×38×82 Å

Sequence (259 aa):
MTALPSAALNDYIASPFGLLQLEGIHVGRFRIDRAIIRGREAAINLQECILAALDETGRKSGLKNSTRYPAQLPMGTPSRPLAKEIEDHLEDMRRRQLDPKTVQSTERTLKLLLLTCGNISAARVDYYHIQALWKLLRWAPRNLLSDPLLKDLSFDEAIALGKEQDVPPLAPATEERHRRFLVAFFNHLVNGQAIHLSPMKSFRKPKKDDTIDPDKAIRLFEDADLQAIFDPATFIPWAKKPQYWWAPMIGLYTGARVN

Organism: NCBI:txid925775

Nearest PDB structures (foldseek):
  3lys-assembly6_F  TM=7.603E-01  e=9.787E-02  Lactococcus lactis subsp. lactis
  1z1b-assembly1_B  TM=5.460E-01  e=3.561E-02  Lambdavirus lambda
  1z1g-assembly1_D  TM=5.894E-01  e=5.748E-02  Lambdavirus lambda
  1z1g-assembly1_C  TM=5.982E-01  e=5.373E-01  Lambdavirus lambda
  2a3v-assembly1_A  TM=5.380E-01  e=7.798E-01  Vibrio cholerae O1 biovar El Tor str. N16961

InterPro domains:
  IPR010998 Integrase/recombinase, N-terminal [G3DSA:1.10.150.130] (81-212)
  IPR011010 DNA breaking-rejoining enzyme, catalytic core [SSF56349] (84-258)
  IPR044068 Core-binding (CB) domain [PS51900] (77-190)

Foldseek 3Di:
DDDDPVVQLVVCLVPVDDKDKDAFDDQPPDTDGIDIDHDNVRSVVVVLVSLLSNVVSVVVVVVVDDDPAPDQDPPPRFQAWLVVLLVVVLVVCVVVVPDPVLSVLLNVLSVLLCLQPPRHGPQPDALVSVVLSQLCLQQAPPCQCNDPVRNPDGSVRRNVVSVVVVPHGDQPLSVVSSLVSLVVSQVVCCVSVSYVDRNSPVVDDDPDCCSCVVVPNPPDQDPVNVCVCPVCVPQVVVCPDVCSVPVVVCCVPPVDDPD